Protein AF-0000000079702667 (afdb_homodimer)

Radius of gyration: 24.29 Å; Cα contacts (8 Å, |Δi|>4): 589; chains: 2; bounding box: 96×75×52 Å

Structure (mmCIF, N/CA/C/O backbone):
data_AF-0000000079702667-model_v1
#
loop_
_entity.id
_entity.type
_entity.pdbx_description
1 polymer 'SnoaL-like domain-containing protein'
#
loop_
_atom_site.group_PDB
_atom_site.id
_atom_site.type_symbol
_atom_site.label_atom_id
_atom_site.label_alt_id
_atom_site.label_comp_id
_atom_site.label_asym_id
_atom_site.label_entity_id
_atom_site.label_seq_id
_atom_site.pdbx_PDB_ins_code
_atom_site.Cartn_x
_atom_site.Cartn_y
_atom_site.Cartn_z
_atom_site.occupancy
_atom_site.B_iso_or_equiv
_atom_site.auth_seq_id
_atom_site.auth_comp_id
_atom_site.auth_asym_id
_atom_site.auth_atom_id
_atom_site.pdbx_PDB_model_num
ATOM 1 N N . MET A 1 1 ? 47.719 49.344 7.605 1 27.47 1 MET A N 1
ATOM 2 C CA . MET A 1 1 ? 47.375 48.125 6.918 1 27.47 1 MET A CA 1
ATOM 3 C C . MET A 1 1 ? 45.906 47.719 7.219 1 27.47 1 MET A C 1
ATOM 5 O O . MET A 1 1 ? 45.531 47.594 8.383 1 27.47 1 MET A O 1
ATOM 9 N N . LEU A 1 2 ? 44.875 47.812 6.289 1 28.55 2 LEU A N 1
ATOM 10 C CA . LEU A 1 2 ? 43.438 47.875 6.285 1 28.55 2 LEU A CA 1
ATOM 11 C C . LEU A 1 2 ? 42.812 46.594 6.785 1 28.55 2 LEU A C 1
ATOM 13 O O . LEU A 1 2 ? 43.25 45.5 6.406 1 28.55 2 LEU A O 1
ATOM 17 N N . CYS A 1 3 ? 42.062 46.438 7.949 1 30.7 3 CYS A N 1
ATOM 18 C CA . CYS A 1 3 ? 41.281 45.531 8.758 1 30.7 3 CYS A CA 1
ATOM 19 C C . CYS A 1 3 ? 40.156 44.906 7.93 1 30.7 3 CYS A C 1
ATOM 21 O O . CYS A 1 3 ? 39.219 45.562 7.547 1 30.7 3 CYS A O 1
ATOM 23 N N . GLN A 1 4 ? 40.469 44 6.926 1 27.72 4 GLN A N 1
ATOM 24 C CA . GLN A 1 4 ? 39.531 43.406 6.004 1 27.72 4 GLN A CA 1
ATOM 25 C C . GLN A 1 4 ? 38.438 42.625 6.762 1 27.72 4 GLN A C 1
ATOM 27 O O . GLN A 1 4 ? 38.75 41.656 7.445 1 27.72 4 GLN A O 1
ATOM 32 N N . ALA A 1 5 ? 37.344 43.25 7.227 1 35.22 5 ALA A N 1
ATOM 33 C CA . ALA A 1 5 ? 36.156 42.719 7.891 1 35.22 5 ALA A CA 1
ATOM 34 C C . ALA A 1 5 ? 35.5 41.625 7.051 1 35.22 5 ALA A C 1
ATOM 36 O O . ALA A 1 5 ? 34.969 41.875 5.965 1 35.22 5 ALA A O 1
ATOM 37 N N . LYS A 1 6 ? 36.094 40.375 6.914 1 33.62 6 LYS A N 1
ATOM 38 C CA . LYS A 1 6 ? 35.469 39.281 6.188 1 33.62 6 LYS A CA 1
ATOM 39 C C . LYS A 1 6 ? 34.062 39 6.695 1 33.62 6 LYS A C 1
ATOM 41 O O . LYS A 1 6 ? 33.875 38.719 7.875 1 33.62 6 LYS A O 1
ATOM 46 N N . GLY A 1 7 ? 33 39.625 6.168 1 30.22 7 GLY A N 1
ATOM 47 C CA . GLY A 1 7 ? 31.594 39.438 6.441 1 30.22 7 GLY A CA 1
ATOM 48 C C . GLY A 1 7 ? 31.125 38.031 6.258 1 30.22 7 GLY A C 1
ATOM 49 O O . GLY A 1 7 ? 31.312 37.438 5.188 1 30.22 7 GLY A O 1
ATOM 50 N N . ASP A 1 8 ? 31.156 37.125 7.285 1 28.81 8 ASP A N 1
ATOM 51 C CA . ASP A 1 8 ? 30.656 35.75 7.406 1 28.81 8 ASP A CA 1
ATOM 52 C C . ASP A 1 8 ? 29.25 35.625 6.832 1 28.81 8 ASP A C 1
ATOM 54 O O . ASP A 1 8 ? 28.328 36.344 7.266 1 28.81 8 ASP A O 1
ATOM 58 N N . ASP A 1 9 ? 29.031 35.281 5.52 1 30.94 9 ASP A N 1
ATOM 59 C CA . ASP A 1 9 ? 27.828 34.969 4.754 1 30.94 9 ASP A CA 1
ATOM 60 C C . ASP A 1 9 ? 26.969 33.938 5.469 1 30.94 9 ASP A C 1
ATOM 62 O O . ASP A 1 9 ? 27.406 32.781 5.652 1 30.94 9 ASP A O 1
ATOM 66 N N . VAL A 1 10 ? 26.219 34.281 6.508 1 32.75 10 VAL A N 1
ATOM 67 C CA . VAL A 1 10 ? 25.109 33.5 7.078 1 32.75 10 VAL A CA 1
ATOM 68 C C . VAL A 1 10 ? 24.25 32.938 5.957 1 32.75 10 VAL A C 1
ATOM 70 O O . VAL A 1 10 ? 23.5 33.656 5.312 1 32.75 10 VAL A O 1
ATOM 73 N N . GLU A 1 11 ? 24.828 32.125 5.043 1 32.31 11 GLU A N 1
ATOM 74 C CA . GLU A 1 11 ? 23.953 31.391 4.145 1 32.31 11 GLU A CA 1
ATOM 75 C C . GLU A 1 11 ? 22.812 30.734 4.914 1 32.31 11 GLU A C 1
ATOM 77 O O . GLU A 1 11 ? 23.031 30.078 5.938 1 32.31 11 GLU A O 1
ATOM 82 N N . GLY A 1 12 ? 21.625 31.375 4.938 1 30.09 12 GLY A N 1
ATOM 83 C CA . GLY A 1 12 ? 20.297 30.953 5.328 1 30.09 12 GLY A CA 1
ATOM 84 C C . GLY A 1 12 ? 20 29.5 4.984 1 30.09 12 GLY A C 1
ATOM 85 O O . GLY A 1 12 ? 19.828 29.156 3.812 1 30.09 12 GLY A O 1
ATOM 86 N N . ASN A 1 13 ? 20.641 28.516 5.582 1 30.98 13 ASN A N 1
ATOM 87 C CA . ASN A 1 13 ? 20.219 27.125 5.629 1 30.98 13 ASN A CA 1
ATOM 88 C C . ASN A 1 13 ? 18.719 27 5.91 1 30.98 13 ASN A C 1
ATOM 90 O O . ASN A 1 13 ? 18.312 26.875 7.062 1 30.98 13 ASN A O 1
ATOM 94 N N . LEU A 1 14 ? 17.828 27.953 5.48 1 34.03 14 LEU A N 1
ATOM 95 C CA . LEU A 1 14 ? 16.406 27.641 5.402 1 34.03 14 LEU A CA 1
ATOM 96 C C . LEU A 1 14 ? 16.203 26.234 4.836 1 34.03 14 LEU A C 1
ATOM 98 O O . LEU A 1 14 ? 16.172 26.047 3.617 1 34.03 14 LEU A O 1
ATOM 102 N N . SER A 1 15 ? 16.969 25.25 5.117 1 32.25 15 SER A N 1
ATOM 103 C CA . SER A 1 15 ? 16.891 23.875 4.645 1 32.25 15 SER A CA 1
ATOM 104 C C . SER A 1 15 ? 15.453 23.391 4.562 1 32.25 15 SER A C 1
ATOM 106 O O . SER A 1 15 ? 14.562 23.984 5.176 1 32.25 15 SER A O 1
ATOM 108 N N . ALA A 1 16 ? 15.102 22.172 4.016 1 33.78 16 ALA A N 1
ATOM 109 C CA . ALA A 1 16 ? 13.953 21.359 3.609 1 33.78 16 ALA A CA 1
ATOM 110 C C . ALA A 1 16 ? 12.969 21.188 4.766 1 33.78 16 ALA A C 1
ATOM 112 O O . ALA A 1 16 ? 12.055 20.359 4.688 1 33.78 16 ALA A O 1
ATOM 113 N N . GLU A 1 17 ? 13.219 21.594 5.891 1 38.06 17 GLU A N 1
ATOM 114 C CA . GLU A 1 17 ? 12.172 21.562 6.91 1 38.06 17 GLU A CA 1
ATOM 115 C C . GLU A 1 17 ? 10.906 22.266 6.418 1 38.06 17 GLU A C 1
ATOM 117 O O . GLU A 1 17 ? 9.883 22.25 7.102 1 38.06 17 GLU A O 1
ATOM 122 N N . SER A 1 18 ? 10.906 23.297 5.52 1 40.59 18 SER A N 1
ATOM 123 C CA . SER A 1 18 ? 9.898 24.219 5.016 1 40.59 18 SER A CA 1
ATOM 124 C C . SER A 1 18 ? 8.82 23.484 4.23 1 40.59 18 SER A C 1
ATOM 126 O O . SER A 1 18 ? 7.723 24.016 4.027 1 40.59 18 SER A O 1
ATOM 128 N N . ILE A 1 19 ? 9.117 22.469 3.463 1 43.78 19 ILE A N 1
ATOM 129 C CA . ILE A 1 19 ? 8.266 22.031 2.363 1 43.78 19 ILE A CA 1
ATOM 130 C C . ILE A 1 19 ? 7.078 21.25 2.912 1 43.78 19 ILE A C 1
ATOM 132 O O . ILE A 1 19 ? 5.969 21.328 2.379 1 43.78 19 ILE A O 1
ATOM 136 N N . ILE A 1 20 ? 7.328 20.328 3.877 1 48.59 20 ILE A N 1
ATOM 137 C CA . ILE A 1 20 ? 6.227 19.547 4.426 1 48.59 20 ILE A CA 1
ATOM 138 C C . ILE A 1 20 ? 5.172 20.484 5.016 1 48.59 20 ILE A C 1
ATOM 140 O O . ILE A 1 20 ? 3.977 20.312 4.773 1 48.59 20 ILE A O 1
ATOM 144 N N . SER A 1 21 ? 5.668 21.406 5.98 1 52.62 21 SER A N 1
ATOM 145 C CA . SER A 1 21 ? 4.887 22.5 6.566 1 52.62 21 SER A CA 1
ATOM 146 C C . SER A 1 21 ? 4.211 23.344 5.484 1 52.62 21 SER A C 1
ATOM 148 O O . SER A 1 21 ? 3.141 23.906 5.711 1 52.62 21 SER A O 1
ATOM 150 N N . ASP A 1 22 ? 4.723 22.953 4.184 1 70.19 22 ASP A N 1
ATOM 151 C CA . ASP A 1 22 ? 4.355 23.906 3.146 1 70.19 22 ASP A CA 1
ATOM 152 C C . ASP A 1 22 ? 3.066 23.484 2.443 1 70.19 22 ASP A C 1
ATOM 154 O O . ASP A 1 22 ? 2.221 24.328 2.129 1 70.19 22 ASP A O 1
ATOM 158 N N . GLU A 1 23 ? 2.893 22.047 2.527 1 78.25 23 GLU A N 1
ATOM 159 C CA . GLU A 1 23 ? 1.674 21.688 1.809 1 78.25 23 GLU A CA 1
ATOM 160 C C . GLU A 1 23 ? 0.431 22.016 2.631 1 78.25 23 GLU A C 1
ATOM 162 O O . GLU A 1 23 ? -0.549 22.547 2.102 1 78.25 23 GLU A O 1
ATOM 167 N N . GLN A 1 24 ? 0.609 21.656 3.877 1 73.56 24 GLN A N 1
ATOM 168 C CA . GLN A 1 24 ? -0.52 21.906 4.766 1 73.56 24 GLN A CA 1
ATOM 169 C C . GLN A 1 24 ? -0.842 23.406 4.84 1 73.56 24 GLN A C 1
ATOM 171 O O . GLN A 1 24 ? -2.012 23.781 4.863 1 73.56 24 GLN A O 1
ATOM 176 N N . THR A 1 25 ? 0.222 24.078 4.938 1 77.69 25 THR A N 1
ATOM 177 C CA . THR A 1 25 ? 0.029 25.516 4.938 1 77.69 25 THR A CA 1
ATOM 178 C C . THR A 1 25 ? -0.649 25.984 3.65 1 77.69 25 THR A C 1
ATOM 180 O O . THR A 1 25 ? -1.578 26.781 3.686 1 77.69 25 THR A O 1
ATOM 183 N N . LEU A 1 26 ? -0.213 25.422 2.572 1 86.75 26 LEU A N 1
ATOM 184 C CA . LEU A 1 26 ? -0.784 25.781 1.279 1 86.75 26 LEU A CA 1
ATOM 185 C C . 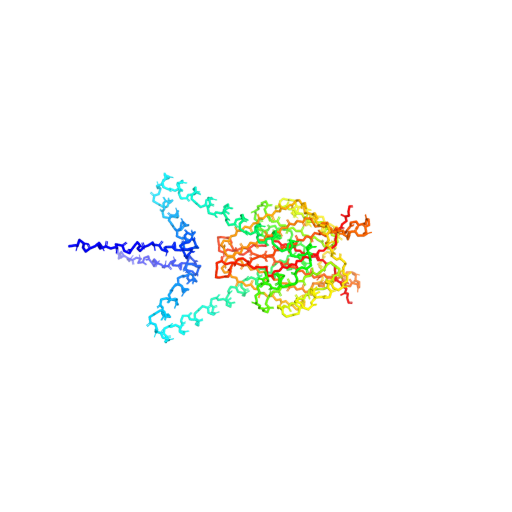LEU A 1 26 ? -2.252 25.391 1.202 1 86.75 26 LEU A C 1
ATOM 187 O O . LEU A 1 26 ? -3.08 26.125 0.673 1 86.75 26 LEU A O 1
ATOM 191 N N . GLN A 1 27 ? -2.564 24.234 1.744 1 82.69 27 GLN A N 1
ATOM 192 C CA . GLN A 1 27 ? -3.945 23.766 1.738 1 82.69 27 GLN A CA 1
ATOM 193 C C . GLN A 1 27 ? -4.836 24.672 2.584 1 82.69 27 GLN A C 1
ATOM 195 O O . GLN A 1 27 ? -5.965 24.984 2.191 1 82.69 27 GLN A O 1
ATOM 200 N N . ARG A 1 28 ? -4.352 25.016 3.719 1 80.88 28 ARG A N 1
ATOM 201 C CA . ARG A 1 28 ? -5.082 25.938 4.578 1 80.88 28 ARG A CA 1
ATOM 202 C C . ARG A 1 28 ? -5.281 27.281 3.889 1 80.88 28 ARG A C 1
ATOM 204 O O . ARG A 1 28 ? -6.375 27.844 3.918 1 80.88 28 ARG A O 1
ATOM 211 N N . ASP A 1 29 ? -4.223 27.734 3.307 1 88.56 29 ASP A N 1
ATOM 212 C CA . ASP A 1 29 ? -4.305 29 2.594 1 88.56 29 ASP A CA 1
ATOM 213 C C . ASP A 1 29 ? -5.309 28.922 1.448 1 88.56 29 ASP A C 1
ATOM 215 O O . ASP A 1 29 ? -6.016 29.891 1.17 1 88.56 29 ASP A O 1
ATOM 219 N N . LEU A 1 30 ? -5.301 27.828 0.802 1 91.31 30 LEU A N 1
ATOM 220 C CA . LEU A 1 30 ? -6.242 27.641 -0.295 1 91.31 30 LEU A CA 1
ATOM 221 C C . LEU A 1 30 ? -7.68 27.703 0.205 1 91.31 30 LEU A C 1
ATOM 223 O O . LEU A 1 30 ? -8.523 28.375 -0.397 1 91.31 30 LEU A O 1
ATOM 227 N N . GLN A 1 31 ? -7.926 27 1.313 1 87.69 31 GLN A N 1
ATOM 228 C CA . GLN A 1 31 ? -9.266 27.031 1.89 1 87.69 31 GLN A CA 1
ATOM 229 C C . GLN A 1 31 ? -9.672 28.453 2.266 1 87.69 31 GLN A C 1
ATOM 231 O O . GLN A 1 31 ? -10.812 28.859 2.037 1 87.69 31 GLN A O 1
ATOM 236 N N . ILE A 1 32 ? -8.805 29.109 2.834 1 90.19 32 ILE A N 1
ATOM 237 C CA . ILE A 1 32 ? -9.047 30.5 3.215 1 90.19 32 ILE A CA 1
ATOM 238 C C . ILE A 1 32 ? -9.336 31.328 1.97 1 90.19 32 ILE A C 1
ATOM 240 O O . ILE A 1 32 ? -10.297 32.094 1.94 1 90.19 32 ILE A O 1
ATOM 244 N N . ALA A 1 33 ? -8.5 31.203 0.943 1 94.31 33 ALA A N 1
ATOM 245 C CA . ALA A 1 33 ? -8.672 31.953 -0.299 1 94.31 33 ALA A CA 1
ATOM 246 C C . ALA A 1 33 ? -10.023 31.641 -0.936 1 94.31 33 ALA A C 1
ATOM 248 O O . ALA A 1 33 ? -10.68 32.531 -1.481 1 94.31 33 ALA A O 1
ATOM 249 N N . ILE A 1 34 ? -10.477 30.391 -0.88 1 92.44 34 ILE A N 1
ATOM 250 C CA . ILE A 1 34 ? -11.758 29.984 -1.438 1 92.44 34 ILE A CA 1
ATOM 251 C C . ILE A 1 34 ? -12.898 30.609 -0.634 1 92.44 34 ILE A C 1
ATOM 253 O O . ILE A 1 34 ? -13.844 31.156 -1.206 1 92.44 34 ILE A O 1
ATOM 257 N N . GLU A 1 35 ? -12.812 30.547 0.68 1 90.94 35 GLU A N 1
ATOM 258 C CA . GLU A 1 35 ? -13.828 31.109 1.562 1 90.94 35 GLU A CA 1
ATOM 259 C C . GLU A 1 35 ? -13.945 32.625 1.387 1 90.94 35 GLU A C 1
ATOM 261 O O . GLU A 1 35 ? -15.031 33.188 1.496 1 90.94 35 GLU A O 1
ATOM 266 N N . GLU A 1 36 ? -12.875 33.156 1.124 1 95 36 GLU A N 1
ATOM 267 C CA . GLU A 1 36 ? -12.844 34.625 0.928 1 95 36 GLU A CA 1
ATOM 268 C C . GLU A 1 36 ? -13.141 34.969 -0.525 1 95 36 GLU A C 1
ATOM 270 O O . GLU A 1 36 ? -13.117 36.156 -0.891 1 95 36 GLU A O 1
ATOM 275 N N . GLU A 1 37 ? -13.32 34 -1.396 1 94.69 37 GLU A N 1
ATOM 276 C CA . GLU A 1 37 ? -13.633 34.125 -2.814 1 94.69 37 GLU A CA 1
ATOM 277 C C . GLU A 1 37 ? -12.523 34.906 -3.547 1 94.69 37 GLU A C 1
ATOM 279 O O . GLU A 1 37 ? -12.805 35.719 -4.41 1 94.69 37 GLU A O 1
ATOM 284 N N . ASN A 1 38 ? -11.359 34.844 -3.082 1 94.75 38 ASN A N 1
ATOM 285 C CA . ASN A 1 38 ? -10.18 35.344 -3.777 1 94.75 38 ASN A CA 1
ATOM 286 C C . ASN A 1 38 ? -9.672 34.344 -4.801 1 94.75 38 ASN A C 1
ATOM 288 O O . ASN A 1 38 ? -8.703 33.594 -4.543 1 94.75 38 ASN A O 1
ATOM 292 N N . TYR A 1 39 ? -10.094 34.344 -5.996 1 94.25 39 TYR A N 1
ATOM 293 C CA . TYR A 1 39 ? -9.891 33.312 -7.004 1 94.25 39 TYR A CA 1
ATOM 294 C C . TYR A 1 39 ? -8.484 33.375 -7.586 1 94.25 39 TYR A C 1
ATOM 296 O O . TYR A 1 39 ? -7.898 32.344 -7.926 1 94.25 39 TYR A O 1
ATOM 304 N N . ALA A 1 40 ? -8.039 34.594 -7.676 1 94.94 40 ALA A N 1
ATOM 305 C CA . ALA A 1 40 ? -6.684 34.75 -8.188 1 94.94 40 ALA A CA 1
ATOM 306 C C . ALA A 1 40 ? -5.672 34.062 -7.258 1 94.94 40 ALA A C 1
ATOM 308 O O . ALA A 1 40 ? -4.797 33.344 -7.711 1 94.94 40 ALA A O 1
ATOM 309 N N . GLU A 1 41 ? -5.82 34.406 -6.016 1 94.38 41 GLU A N 1
ATOM 310 C CA . GLU A 1 41 ? -4.93 33.812 -5.031 1 94.38 41 GLU A CA 1
ATOM 311 C C . GLU A 1 41 ? -5.137 32.312 -4.949 1 94.38 41 GLU A C 1
ATOM 313 O O . GLU A 1 41 ? -4.172 31.547 -4.816 1 94.38 41 GLU A O 1
ATOM 318 N N . ALA A 1 42 ? -6.371 31.844 -5.043 1 94.44 42 ALA A N 1
ATOM 319 C CA . ALA A 1 42 ? -6.676 30.422 -5.031 1 94.44 42 ALA A CA 1
ATOM 320 C C . ALA A 1 42 ? -5.996 29.703 -6.191 1 94.44 42 ALA A C 1
ATOM 322 O O . ALA A 1 42 ? -5.434 28.625 -6.02 1 94.44 42 ALA A O 1
ATOM 323 N N . ALA A 1 43 ? -5.988 30.328 -7.281 1 94.69 43 ALA A N 1
ATOM 324 C CA . ALA A 1 43 ? -5.375 29.719 -8.469 1 94.69 43 ALA A CA 1
ATOM 325 C C . ALA A 1 43 ? -3.863 29.594 -8.289 1 94.69 43 ALA A C 1
ATOM 327 O O . ALA A 1 43 ? -3.279 28.562 -8.664 1 94.69 43 ALA A O 1
ATOM 328 N N . LYS A 1 44 ? -3.316 30.656 -7.777 1 94.25 44 LYS A N 1
ATOM 329 C CA . LYS A 1 44 ? -1.876 30.625 -7.539 1 94.25 44 LYS A CA 1
ATOM 330 C C . LYS A 1 44 ? -1.501 29.516 -6.562 1 94.25 44 LYS A C 1
ATOM 332 O O . LYS A 1 44 ? -0.51 28.812 -6.766 1 94.25 44 LYS A O 1
ATOM 337 N N . ILE A 1 45 ? -2.238 29.391 -5.523 1 92.94 45 ILE A N 1
ATOM 338 C CA . ILE A 1 45 ? -1.957 28.375 -4.516 1 92.94 45 ILE A CA 1
ATOM 339 C C . ILE A 1 45 ? -2.152 26.984 -5.109 1 92.94 45 ILE A C 1
ATOM 341 O O . ILE A 1 45 ? -1.375 26.078 -4.832 1 92.94 45 ILE A O 1
ATOM 345 N N . ARG A 1 46 ? -3.168 26.875 -5.938 1 91.25 46 ARG A N 1
ATOM 346 C CA . ARG A 1 46 ? -3.404 25.594 -6.602 1 91.25 46 ARG A CA 1
ATOM 347 C C . ARG A 1 46 ? -2.221 25.219 -7.484 1 91.25 46 ARG A C 1
ATOM 349 O O . ARG A 1 46 ? -1.833 24.047 -7.539 1 91.25 46 ARG A O 1
ATOM 356 N N . ASP A 1 47 ? -1.674 26.234 -8.086 1 92.62 47 ASP A N 1
ATOM 357 C CA . ASP A 1 47 ? -0.497 26 -8.914 1 92.62 47 ASP A CA 1
ATOM 358 C C . ASP A 1 47 ? 0.691 25.547 -8.062 1 92.62 47 ASP A C 1
ATOM 360 O O . ASP A 1 47 ? 1.411 24.625 -8.43 1 92.62 47 ASP A O 1
ATOM 364 N N . ASP A 1 48 ? 0.818 26.203 -6.996 1 90.19 48 ASP A N 1
ATOM 365 C CA . ASP A 1 48 ? 1.906 25.844 -6.09 1 90.19 48 ASP A CA 1
ATOM 366 C C . ASP A 1 48 ? 1.735 24.438 -5.547 1 90.19 48 ASP A C 1
ATOM 368 O O . ASP A 1 48 ? 2.711 23.688 -5.422 1 90.19 48 ASP A O 1
ATOM 372 N N . LEU A 1 49 ? 0.552 24.141 -5.266 1 89.38 49 LEU A N 1
ATOM 373 C CA . LEU A 1 49 ? 0.257 22.797 -4.766 1 89.38 49 LEU A CA 1
ATOM 374 C C . LEU A 1 49 ? 0.536 21.75 -5.836 1 89.38 49 LEU A C 1
ATOM 376 O O . LEU A 1 49 ? 1.056 20.672 -5.535 1 89.38 49 LEU A O 1
ATOM 380 N N . ARG A 1 50 ? 0.186 22.109 -6.996 1 90.12 50 ARG A N 1
ATOM 381 C CA . ARG A 1 50 ? 0.441 21.203 -8.102 1 90.12 50 ARG A CA 1
ATOM 382 C C . ARG A 1 50 ? 1.934 20.922 -8.25 1 90.12 50 ARG A C 1
ATOM 384 O O . ARG A 1 50 ? 2.342 19.781 -8.461 1 90.12 50 ARG A O 1
ATOM 391 N N . VAL A 1 51 ? 2.709 21.953 -8.188 1 89.81 51 VAL A N 1
ATOM 392 C CA . VAL A 1 51 ? 4.156 21.812 -8.297 1 89.81 51 VAL A CA 1
ATOM 393 C C . VAL A 1 51 ? 4.688 20.953 -7.156 1 89.81 51 VAL A C 1
ATOM 395 O O . VAL A 1 51 ? 5.512 20.062 -7.379 1 89.81 51 VAL A O 1
ATOM 398 N N . LEU A 1 52 ? 4.184 21.188 -6.012 1 87.62 52 LEU A N 1
ATOM 399 C CA . LEU A 1 52 ? 4.59 20.422 -4.844 1 87.62 52 LEU A CA 1
ATOM 400 C C . LEU A 1 52 ? 4.238 18.938 -5.016 1 87.62 52 LEU A C 1
ATOM 402 O O . LEU A 1 52 ? 5.047 18.062 -4.703 1 87.62 52 LEU A O 1
ATOM 406 N N . HIS A 1 53 ? 3.094 18.672 -5.52 1 88.56 53 HIS A N 1
ATOM 407 C CA . HIS A 1 53 ? 2.639 17.297 -5.73 1 88.56 53 HIS A CA 1
ATOM 408 C C . HIS A 1 53 ? 3.49 16.594 -6.781 1 88.56 53 HIS A C 1
ATOM 410 O O . HIS A 1 53 ? 3.84 15.422 -6.617 1 88.56 53 HIS A O 1
ATOM 416 N N . GLU A 1 54 ? 3.812 17.266 -7.844 1 91.38 54 GLU A N 1
ATOM 417 C CA . GLU A 1 54 ? 4.66 16.703 -8.883 1 91.38 54 GLU A CA 1
ATOM 418 C C . GLU A 1 54 ? 6.051 16.375 -8.352 1 91.38 54 GLU A C 1
ATOM 420 O O . GLU A 1 54 ? 6.637 15.352 -8.703 1 91.38 54 GLU A O 1
ATOM 425 N N . ASP A 1 55 ? 6.5 17.234 -7.492 1 91.56 55 ASP A N 1
ATOM 426 C CA . ASP A 1 55 ? 7.809 17.016 -6.887 1 91.56 55 ASP A CA 1
ATOM 427 C C . ASP A 1 55 ? 7.789 15.789 -5.973 1 91.56 55 ASP A C 1
ATOM 429 O O . ASP A 1 55 ? 8.742 15.008 -5.949 1 91.56 55 ASP A O 1
ATOM 433 N N . SER A 1 56 ? 6.758 15.695 -5.203 1 94.06 56 SER A N 1
ATOM 434 C CA . SER A 1 56 ? 6.621 14.547 -4.312 1 94.06 56 SER A CA 1
ATOM 435 C C . SER A 1 56 ? 6.535 13.242 -5.102 1 94.06 56 SER A C 1
ATOM 437 O O . SER A 1 56 ? 7.133 12.234 -4.711 1 94.06 56 SER A O 1
ATOM 439 N N . LYS A 1 57 ? 5.828 13.242 -6.219 1 96.12 57 LYS A N 1
ATOM 440 C CA . LYS A 1 57 ? 5.746 12.062 -7.074 1 96.12 57 LYS A CA 1
ATOM 441 C C . LYS A 1 57 ? 7.121 11.688 -7.621 1 96.12 57 LYS A C 1
ATOM 443 O O . LYS A 1 57 ? 7.496 10.516 -7.617 1 96.12 57 LYS A O 1
ATOM 448 N N . ALA A 1 58 ? 7.863 12.688 -8.047 1 96.5 58 ALA A N 1
ATOM 449 C CA . ALA A 1 58 ? 9.211 12.453 -8.562 1 96.5 58 ALA A CA 1
ATOM 450 C C . ALA A 1 58 ? 10.117 11.852 -7.496 1 96.5 58 ALA A C 1
ATOM 452 O O . ALA A 1 58 ? 10.93 10.977 -7.789 1 96.5 58 ALA A O 1
ATOM 453 N N . SER A 1 59 ? 9.945 12.312 -6.27 1 97.38 59 SER A N 1
ATOM 454 C CA . SER A 1 59 ? 10.773 11.828 -5.172 1 97.38 59 SER A CA 1
ATOM 455 C C . SER A 1 59 ? 10.461 10.367 -4.848 1 97.38 59 SER A C 1
ATOM 457 O O . SER A 1 59 ? 11.367 9.578 -4.582 1 97.38 59 SER A O 1
ATOM 459 N N . VAL A 1 60 ? 9.211 10.016 -4.879 1 98.19 60 VAL A N 1
ATOM 460 C CA . VAL A 1 60 ? 8.812 8.633 -4.629 1 98.19 60 VAL A CA 1
ATOM 461 C C . VAL A 1 60 ? 9.297 7.738 -5.77 1 98.19 60 VAL A C 1
ATOM 463 O O . VAL A 1 60 ? 9.789 6.633 -5.535 1 98.19 60 VAL A O 1
ATOM 466 N N . LEU A 1 61 ? 9.18 8.242 -6.988 1 98.31 61 LEU A N 1
ATOM 467 C CA . LEU A 1 61 ? 9.672 7.48 -8.133 1 98.31 61 LEU A CA 1
ATOM 468 C C . LEU A 1 61 ? 11.18 7.289 -8.047 1 98.31 61 LEU A C 1
ATOM 470 O O . LEU A 1 61 ? 11.703 6.23 -8.422 1 98.31 61 LEU A O 1
ATOM 474 N N . ALA A 1 62 ? 11.883 8.266 -7.547 1 98.12 62 ALA A N 1
ATOM 475 C CA . ALA A 1 62 ? 13.32 8.148 -7.336 1 98.12 62 ALA A CA 1
ATOM 476 C C . ALA A 1 62 ? 13.641 7.078 -6.293 1 98.12 62 ALA A C 1
ATOM 478 O O . ALA A 1 62 ? 14.562 6.281 -6.473 1 98.12 62 ALA A O 1
ATOM 479 N N . ALA A 1 63 ? 12.906 7.082 -5.238 1 98.44 63 ALA A N 1
ATOM 480 C CA . ALA A 1 63 ? 13.07 6.043 -4.223 1 98.44 63 ALA A CA 1
ATOM 481 C C . ALA A 1 63 ? 12.805 4.66 -4.809 1 98.44 63 ALA A C 1
ATOM 483 O O . ALA A 1 63 ? 13.539 3.707 -4.52 1 98.44 63 ALA A O 1
ATOM 484 N N . ASN A 1 64 ? 11.781 4.566 -5.633 1 98.81 64 ASN A N 1
ATOM 485 C CA . ASN A 1 64 ? 11.469 3.316 -6.316 1 98.81 64 ASN A CA 1
ATOM 486 C C . ASN A 1 64 ? 12.617 2.873 -7.227 1 98.81 64 ASN A C 1
ATOM 488 O O . ASN A 1 64 ? 12.984 1.697 -7.238 1 98.81 64 ASN A O 1
ATOM 492 N N . SER A 1 65 ? 13.156 3.799 -7.922 1 98.5 65 SER A N 1
ATOM 493 C CA . SER A 1 65 ? 14.281 3.506 -8.797 1 98.5 65 SER A CA 1
ATOM 494 C C . SER A 1 65 ? 15.492 3.025 -8.008 1 98.5 65 SER A C 1
ATOM 496 O O . SER A 1 65 ? 16.203 2.109 -8.43 1 98.5 65 SER A O 1
ATOM 498 N N . ARG A 1 66 ? 15.711 3.588 -6.855 1 98.5 66 ARG A N 1
ATOM 499 C CA . ARG A 1 66 ? 16.812 3.166 -6.004 1 98.5 66 ARG A CA 1
ATOM 500 C C . ARG A 1 66 ? 16.609 1.735 -5.516 1 98.5 66 ARG A C 1
ATOM 502 O O . ARG A 1 66 ? 17.578 0.963 -5.43 1 98.5 66 ARG A O 1
ATOM 509 N N . PHE A 1 67 ? 15.43 1.411 -5.188 1 98.75 67 PHE A N 1
ATOM 510 C CA . PHE A 1 67 ? 15.094 0.049 -4.789 1 98.75 67 PHE A CA 1
ATOM 511 C C . PHE A 1 67 ? 15.469 -0.943 -5.883 1 98.75 67 PHE A C 1
ATOM 513 O O . PHE A 1 67 ? 16.156 -1.933 -5.629 1 98.75 67 PHE A O 1
ATOM 520 N N . TYR A 1 68 ? 15.102 -0.654 -7.094 1 98.56 68 TYR A N 1
ATOM 521 C CA . TYR A 1 68 ? 15.32 -1.604 -8.18 1 98.56 68 TYR A CA 1
ATOM 522 C C . TYR A 1 68 ? 16.781 -1.604 -8.617 1 98.56 68 TYR A C 1
ATOM 524 O O . TYR A 1 68 ? 17.297 -2.633 -9.055 1 98.56 68 TYR A O 1
ATOM 532 N N . ASP A 1 69 ? 17.453 -0.478 -8.477 1 98 69 ASP A N 1
ATOM 533 C CA . ASP A 1 69 ? 18.891 -0.456 -8.734 1 98 69 ASP A CA 1
ATOM 534 C C . ASP A 1 69 ? 19.641 -1.352 -7.754 1 98 69 ASP A C 1
ATOM 536 O O . ASP A 1 69 ? 20.531 -2.111 -8.148 1 98 69 ASP A O 1
ATOM 540 N N . ALA A 1 70 ? 19.266 -1.224 -6.488 1 97.94 70 ALA A N 1
ATOM 541 C CA . ALA A 1 70 ? 19.859 -2.086 -5.473 1 97.94 70 ALA A CA 1
ATOM 542 C C . ALA A 1 70 ? 19.578 -3.557 -5.758 1 97.94 70 ALA A C 1
ATOM 544 O O . ALA A 1 70 ? 20.453 -4.41 -5.621 1 97.94 70 ALA A O 1
ATOM 545 N N . PHE A 1 71 ? 18.375 -3.848 -6.191 1 97.62 71 PHE A N 1
ATOM 546 C CA . PHE A 1 71 ? 17.953 -5.203 -6.516 1 97.62 71 PHE A CA 1
ATOM 547 C C . PHE A 1 71 ? 18.703 -5.734 -7.727 1 97.62 71 PHE A C 1
ATOM 549 O O . PHE A 1 71 ? 19.219 -6.855 -7.703 1 97.62 71 PHE A O 1
ATOM 556 N N . ARG A 1 72 ? 18.844 -4.949 -8.719 1 96.25 72 ARG A N 1
ATOM 557 C CA . ARG A 1 72 ? 19.547 -5.309 -9.953 1 96.25 72 ARG A CA 1
ATOM 558 C C . ARG A 1 72 ? 20.984 -5.688 -9.672 1 96.25 72 ARG A C 1
ATOM 560 O O . ARG A 1 72 ? 21.5 -6.66 -10.234 1 96.25 72 ARG A O 1
ATOM 567 N N . ARG A 1 73 ? 21.625 -5 -8.789 1 95.62 73 ARG A N 1
ATOM 568 C CA . ARG A 1 73 ? 23.062 -5.121 -8.57 1 95.62 73 ARG A CA 1
ATOM 569 C C . ARG A 1 73 ? 23.359 -6.109 -7.445 1 95.62 73 ARG A C 1
ATOM 571 O O . ARG A 1 73 ? 24.516 -6.492 -7.242 1 95.62 73 ARG A O 1
ATOM 578 N N . GLY A 1 74 ? 22.391 -6.434 -6.766 1 95.06 74 GLY A N 1
ATOM 579 C CA . GLY A 1 74 ? 22.641 -7.223 -5.566 1 95.06 74 GLY A CA 1
ATOM 580 C C . GLY A 1 74 ? 23.328 -6.438 -4.473 1 95.06 74 GLY A C 1
ATOM 581 O O . GLY A 1 74 ? 24.266 -6.941 -3.84 1 95.06 74 GLY A O 1
ATOM 582 N N . ASP A 1 75 ? 22.984 -5.258 -4.309 1 96.75 75 ASP A N 1
ATOM 583 C CA . ASP A 1 75 ? 23.547 -4.375 -3.293 1 96.75 75 ASP A CA 1
ATOM 584 C C . ASP A 1 75 ? 22.734 -4.438 -2 1 96.75 75 ASP A C 1
ATOM 586 O O . ASP A 1 75 ? 21.891 -3.584 -1.753 1 96.75 75 ASP A O 1
ATOM 590 N N . LEU A 1 76 ? 23.094 -5.367 -1.144 1 95.94 76 LEU A N 1
ATOM 591 C CA . LEU A 1 76 ? 22.328 -5.641 0.07 1 95.94 76 LEU A CA 1
ATOM 592 C C . LEU A 1 76 ? 22.422 -4.473 1.046 1 95.94 76 LEU A C 1
ATOM 594 O O . LEU A 1 76 ? 21.453 -4.168 1.747 1 95.94 76 LEU A O 1
ATOM 598 N N . ALA A 1 77 ? 23.531 -3.869 1.112 1 96.75 77 ALA A N 1
ATOM 599 C CA . ALA A 1 77 ? 23.688 -2.732 2.016 1 96.75 77 ALA A CA 1
ATOM 600 C C . ALA A 1 77 ? 22.734 -1.604 1.661 1 96.75 77 ALA A C 1
ATOM 602 O O . ALA A 1 77 ? 22.062 -1.045 2.539 1 96.75 77 ALA A O 1
ATOM 603 N N . THR A 1 78 ? 22.641 -1.291 0.421 1 97.44 78 THR A N 1
ATOM 604 C CA . THR A 1 78 ? 21.703 -0.273 -0.036 1 97.44 78 THR A CA 1
ATOM 605 C C . THR A 1 78 ? 20.266 -0.706 0.23 1 97.44 78 THR A C 1
ATOM 607 O O . THR A 1 78 ? 19.438 0.097 0.674 1 97.44 78 THR A O 1
ATOM 610 N N . MET A 1 79 ? 19.969 -1.977 -0.016 1 97.69 79 MET A N 1
ATOM 611 C CA . MET A 1 79 ? 18.641 -2.52 0.224 1 97.69 79 MET A CA 1
ATOM 612 C C . MET A 1 79 ? 18.219 -2.322 1.679 1 97.69 79 MET A C 1
ATOM 614 O O . MET A 1 79 ? 17.109 -1.867 1.956 1 97.69 79 MET A O 1
ATOM 618 N N . GLN A 1 80 ? 19.109 -2.535 2.539 1 97.56 80 GLN A N 1
ATOM 619 C CA . GLN A 1 80 ? 18.844 -2.402 3.969 1 97.56 80 GLN A CA 1
ATOM 620 C C . GLN A 1 80 ? 18.5 -0.958 4.332 1 97.56 80 GLN A C 1
ATOM 622 O O . GLN A 1 80 ? 17.656 -0.708 5.188 1 97.56 80 GLN A O 1
ATOM 627 N N . ASN A 1 81 ? 19.109 -0.078 3.617 1 97.75 81 ASN A N 1
ATOM 628 C CA . ASN A 1 81 ? 18.953 1.334 3.949 1 97.75 81 ASN A CA 1
ATOM 629 C C . ASN A 1 81 ? 17.688 1.919 3.322 1 97.75 81 ASN A C 1
ATOM 631 O O . ASN A 1 81 ? 17.25 3.004 3.705 1 97.75 81 ASN A O 1
ATOM 635 N N . LEU A 1 82 ? 17.078 1.224 2.457 1 98.25 82 LEU A N 1
ATOM 636 C CA . LEU A 1 82 ? 15.906 1.724 1.737 1 98.25 82 LEU A CA 1
ATOM 637 C C . LEU A 1 82 ? 14.625 1.403 2.496 1 98.25 82 LEU A C 1
ATOM 639 O O . LEU A 1 82 ? 13.57 1.989 2.221 1 98.25 82 LEU A O 1
ATOM 643 N N . TRP A 1 83 ? 14.719 0.442 3.396 1 98.5 83 TRP A N 1
ATOM 644 C CA . TRP A 1 83 ? 13.516 0.009 4.105 1 98.5 83 TRP A CA 1
ATOM 645 C C . TRP A 1 83 ? 13.312 0.822 5.379 1 98.5 83 TRP A C 1
ATOM 647 O O . TRP A 1 83 ? 14.273 1.134 6.086 1 98.5 83 TRP A O 1
ATOM 657 N N . ALA A 1 84 ? 12.07 1.228 5.598 1 98 84 ALA A N 1
ATOM 658 C CA . ALA A 1 84 ? 11.742 1.766 6.914 1 98 84 ALA A CA 1
ATOM 659 C C . ALA A 1 84 ? 12.055 0.754 8.016 1 98 84 ALA A C 1
ATOM 661 O O . ALA A 1 84 ? 11.875 -0.452 7.824 1 98 84 ALA A O 1
ATOM 662 N N . LYS A 1 85 ? 12.422 1.386 9.109 1 95.38 85 LYS A N 1
ATOM 663 C CA . LYS A 1 85 ? 12.727 0.528 10.258 1 95.3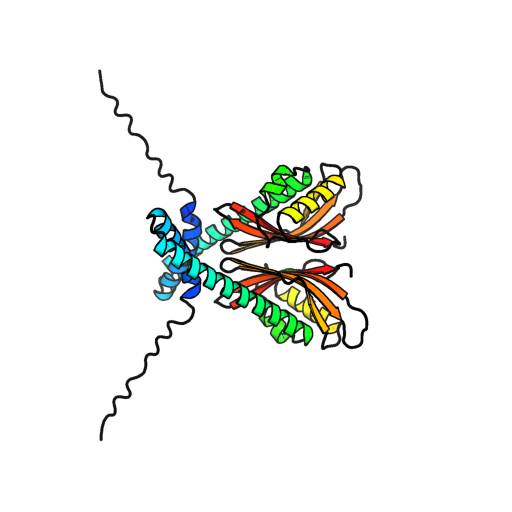8 85 LYS A CA 1
ATOM 664 C C . LYS A 1 85 ? 11.516 0.382 11.164 1 95.38 85 LYS A C 1
ATOM 666 O O . LYS A 1 85 ? 10.797 1.354 11.414 1 95.38 85 LYS A O 1
ATOM 671 N N . GLY A 1 86 ? 11.047 -0.846 11.367 1 91.75 86 GLY A N 1
ATOM 672 C CA . GLY A 1 86 ? 9.922 -1.013 12.273 1 91.75 86 GLY A CA 1
ATOM 673 C C . GLY A 1 86 ? 9.227 -2.352 12.125 1 91.75 86 GLY A C 1
ATOM 674 O O . GLY A 1 86 ? 9.617 -3.17 11.289 1 91.75 86 GLY A O 1
ATOM 675 N N . ASP A 1 87 ? 8.18 -2.467 12.898 1 91.38 87 ASP A N 1
ATOM 676 C CA . ASP A 1 87 ? 7.496 -3.752 12.977 1 91.38 87 ASP A CA 1
ATOM 677 C C . ASP A 1 87 ? 6.367 -3.836 11.945 1 91.38 87 ASP A C 1
ATOM 679 O O . ASP A 1 87 ? 5.902 -4.93 11.617 1 91.38 87 ASP A O 1
ATOM 683 N N . ASP A 1 88 ? 5.992 -2.674 11.422 1 92 88 ASP A N 1
ATOM 684 C CA . ASP A 1 88 ? 4.785 -2.686 10.602 1 92 88 ASP A CA 1
ATOM 685 C C . ASP A 1 88 ? 5.129 -2.74 9.117 1 92 88 ASP A C 1
ATOM 687 O O . ASP A 1 88 ? 4.242 -2.652 8.258 1 92 88 ASP A O 1
ATOM 691 N N . VAL A 1 89 ? 6.355 -2.859 8.805 1 97.88 89 VAL A N 1
ATOM 692 C CA . VAL A 1 89 ? 6.762 -3.018 7.41 1 97.88 89 VAL A CA 1
ATOM 693 C C . VAL A 1 89 ? 6.48 -4.445 6.949 1 97.88 89 VAL A C 1
ATOM 695 O O . VAL A 1 89 ? 6.418 -5.367 7.766 1 97.88 89 VAL A O 1
ATOM 698 N N . CYS A 1 90 ? 6.297 -4.602 5.633 1 98.5 90 CYS A N 1
ATOM 699 C CA . CYS A 1 90 ? 5.871 -5.906 5.133 1 98.5 90 CYS A CA 1
ATOM 700 C C . CYS A 1 90 ? 6.438 -6.172 3.744 1 98.5 90 CYS A C 1
ATOM 702 O O . CYS A 1 90 ? 6.492 -5.266 2.908 1 98.5 90 CYS A O 1
ATOM 704 N N . CYS A 1 91 ? 6.859 -7.426 3.574 1 98.62 91 CYS A N 1
ATOM 705 C CA . CYS A 1 91 ? 7.332 -7.863 2.266 1 98.62 91 CYS A CA 1
ATOM 706 C C . CYS A 1 91 ? 6.668 -9.172 1.857 1 98.62 91 CYS A C 1
ATOM 708 O O . CYS A 1 91 ? 6.629 -10.125 2.639 1 98.62 91 CYS A O 1
ATOM 710 N N . VAL A 1 92 ? 6.145 -9.172 0.686 1 97.94 92 VAL A N 1
ATOM 711 C CA . VAL A 1 92 ? 5.59 -10.367 0.058 1 97.94 92 VAL A CA 1
ATOM 712 C C . VAL A 1 92 ? 6.34 -10.664 -1.239 1 97.94 92 VAL A C 1
ATOM 714 O O . VAL A 1 92 ? 6.141 -9.984 -2.248 1 97.94 92 VAL A O 1
ATOM 717 N N . HIS A 1 93 ? 7.168 -11.656 -1.183 1 96.44 93 HIS A N 1
ATOM 718 C CA . HIS A 1 93 ? 7.812 -12.125 -2.402 1 96.44 93 HIS A CA 1
ATOM 719 C C . HIS A 1 93 ? 6.848 -12.945 -3.256 1 96.44 93 HIS A C 1
ATOM 721 O O . HIS A 1 93 ? 5.84 -13.445 -2.752 1 96.44 93 HIS A O 1
ATOM 727 N N . PRO A 1 94 ? 7.188 -13.016 -4.602 1 93.31 94 PRO A N 1
ATOM 728 C CA . PRO A 1 94 ? 6.277 -13.781 -5.457 1 93.31 94 PRO A CA 1
ATOM 729 C C . PRO A 1 94 ? 6.066 -15.211 -4.961 1 93.31 94 PRO A C 1
ATOM 731 O O . PRO A 1 94 ? 7.035 -15.914 -4.68 1 93.31 94 PRO A O 1
ATOM 734 N N . ALA A 1 95 ? 4.824 -15.562 -4.832 1 86 95 ALA A N 1
ATOM 735 C CA . ALA A 1 95 ? 4.406 -16.922 -4.461 1 86 95 ALA A CA 1
ATOM 736 C C . ALA A 1 95 ? 4.754 -17.219 -3.006 1 86 95 ALA A C 1
ATOM 738 O O . ALA A 1 95 ? 4.918 -18.375 -2.627 1 86 95 ALA A O 1
ATOM 739 N N . ALA A 1 96 ? 4.965 -16.266 -2.238 1 89.12 96 ALA A N 1
ATOM 740 C CA . ALA A 1 96 ? 5.297 -16.438 -0.827 1 89.12 96 ALA A CA 1
ATOM 741 C C . ALA A 1 96 ? 4.293 -15.727 0.069 1 89.12 96 ALA A C 1
ATOM 743 O O . ALA A 1 96 ? 3.514 -14.891 -0.402 1 89.12 96 ALA A O 1
ATOM 744 N N . ASN A 1 97 ? 4.34 -16.062 1.326 1 92.12 97 ASN A N 1
ATOM 745 C CA . ASN A 1 97 ? 3.543 -15.352 2.318 1 92.12 97 ASN A CA 1
ATOM 746 C C . ASN A 1 97 ? 4.203 -14.039 2.73 1 92.12 97 ASN A C 1
ATOM 748 O O . ASN A 1 97 ? 5.391 -13.828 2.471 1 92.12 97 ASN A O 1
ATOM 752 N N . GLY A 1 98 ? 3.375 -13.258 3.391 1 95.75 98 GLY A N 1
ATOM 753 C CA . GLY A 1 98 ? 3.889 -11.977 3.859 1 95.75 98 GL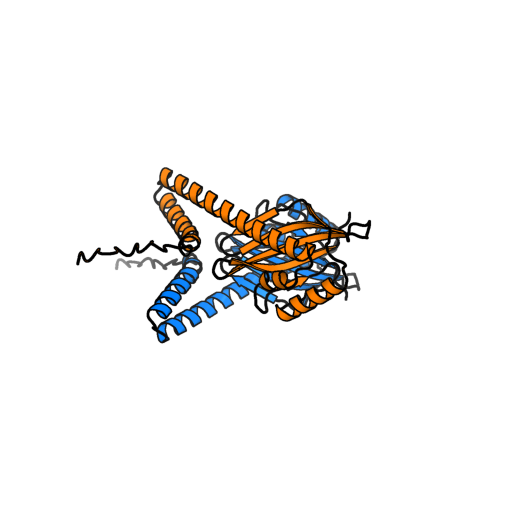Y A CA 1
ATOM 754 C C . GLY A 1 98 ? 4.812 -12.109 5.055 1 95.75 98 GLY A C 1
ATOM 755 O O . GLY A 1 98 ? 4.574 -12.93 5.945 1 95.75 98 GLY A O 1
ATOM 756 N N . ILE A 1 99 ? 5.863 -11.344 4.984 1 97 99 ILE A N 1
ATOM 757 C CA . ILE A 1 99 ? 6.824 -11.234 6.074 1 97 99 ILE A CA 1
ATOM 758 C C . ILE A 1 99 ? 6.723 -9.844 6.711 1 97 99 ILE A C 1
ATOM 760 O O . ILE A 1 99 ? 6.789 -8.828 6.012 1 97 99 ILE A O 1
ATOM 764 N N . SER A 1 100 ? 6.609 -9.852 8.016 1 97.06 100 SER A N 1
ATOM 765 C CA . SER A 1 100 ? 6.469 -8.57 8.695 1 97.06 100 SER A CA 1
ATOM 766 C C . SER A 1 100 ? 7.656 -8.297 9.609 1 97.06 100 SER A C 1
ATOM 768 O O . SER A 1 100 ? 8.156 -9.211 10.281 1 97.06 100 SER A O 1
ATOM 770 N N . GLY A 1 101 ? 8.031 -6.984 9.625 1 97.69 101 GLY A N 1
ATOM 771 C CA . GLY A 1 101 ? 9.133 -6.566 10.477 1 97.69 101 GLY A CA 1
ATOM 772 C C . GLY A 1 101 ? 10.453 -6.441 9.734 1 97.69 101 GLY A C 1
ATOM 773 O O . GLY A 1 101 ? 10.797 -7.305 8.922 1 97.69 101 GLY A O 1
ATOM 774 N N . TYR A 1 102 ? 11.164 -5.418 10.086 1 98 102 TYR A N 1
ATOM 775 C CA . TYR A 1 102 ? 12.375 -5.055 9.352 1 98 102 TYR A CA 1
ATOM 776 C C . TYR A 1 102 ? 13.375 -6.203 9.344 1 98 102 TYR A C 1
ATOM 778 O O . TYR A 1 102 ? 13.859 -6.605 8.281 1 98 102 TYR A O 1
ATOM 786 N N . ASP A 1 103 ? 13.695 -6.828 10.484 1 97.75 103 ASP A N 1
ATOM 787 C CA . ASP A 1 103 ? 14.727 -7.852 10.586 1 97.75 103 ASP A CA 1
ATOM 788 C C . ASP A 1 103 ? 14.375 -9.078 9.758 1 97.75 103 ASP A C 1
ATOM 790 O O . ASP A 1 103 ? 15.227 -9.633 9.062 1 97.75 103 ASP A O 1
ATOM 794 N N . PHE A 1 104 ? 13.141 -9.5 9.82 1 97.81 104 PHE A N 1
ATOM 795 C CA . PHE A 1 104 ? 12.703 -10.664 9.062 1 97.81 104 PHE A CA 1
ATOM 796 C C . PHE A 1 104 ? 12.727 -10.383 7.566 1 97.81 104 PHE A C 1
ATOM 798 O O . PHE A 1 104 ? 13.047 -11.258 6.766 1 97.81 104 PHE A O 1
ATOM 805 N N . ILE A 1 105 ? 12.352 -9.164 7.207 1 98.06 105 ILE A N 1
ATOM 806 C CA . ILE A 1 105 ? 12.383 -8.766 5.805 1 98.06 105 ILE A CA 1
ATOM 807 C C . ILE A 1 105 ? 13.82 -8.805 5.289 1 98.06 105 ILE A C 1
ATOM 809 O O . ILE A 1 105 ? 14.078 -9.305 4.191 1 98.06 105 ILE A O 1
ATOM 813 N N . MET A 1 106 ? 14.758 -8.32 6.086 1 97.56 106 MET A N 1
ATOM 814 C CA . MET A 1 106 ? 16.156 -8.336 5.664 1 97.56 106 MET A CA 1
ATOM 815 C C . MET A 1 106 ? 16.656 -9.766 5.496 1 97.56 106 MET A C 1
ATOM 817 O O . MET A 1 106 ? 17.359 -10.07 4.531 1 97.56 106 MET A O 1
ATOM 821 N N . GLU A 1 107 ? 16.25 -10.602 6.398 1 97.31 107 GLU A N 1
ATOM 822 C CA . GLU A 1 107 ? 16.594 -12.016 6.262 1 97.31 107 GLU A CA 1
ATOM 823 C C . GLU A 1 107 ? 16.031 -12.602 4.965 1 97.31 107 GLU A C 1
ATOM 825 O O . GLU A 1 107 ? 16.703 -13.375 4.289 1 97.31 107 GLU A O 1
ATOM 830 N N . SER A 1 108 ? 14.859 -12.242 4.652 1 96.88 108 SER A N 1
ATOM 831 C CA . SER A 1 108 ? 14.234 -12.75 3.432 1 96.88 108 SER A CA 1
ATOM 832 C C . SER A 1 108 ? 14.969 -12.258 2.189 1 96.88 108 SER A C 1
ATOM 834 O O . SER A 1 108 ? 15.117 -12.992 1.216 1 96.88 108 SER A O 1
ATOM 836 N N . TRP A 1 109 ? 15.391 -11.008 2.164 1 96.81 109 TRP A N 1
ATOM 837 C CA . TRP A 1 109 ? 16.156 -10.484 1.044 1 96.81 109 TRP A CA 1
ATOM 838 C C . TRP A 1 109 ? 17.5 -11.211 0.924 1 96.81 109 TRP A C 1
ATOM 840 O O . TRP A 1 109 ? 17.969 -11.477 -0.184 1 96.81 109 TRP A O 1
ATOM 850 N N . GLU A 1 110 ? 18.141 -11.531 2.041 1 96.25 110 GLU A N 1
ATOM 851 C CA . GLU A 1 110 ? 19.375 -12.297 2.01 1 96.25 110 GLU A CA 1
ATOM 852 C C . GLU A 1 110 ? 19.172 -13.641 1.32 1 96.25 110 GLU A C 1
ATOM 854 O O . GLU A 1 110 ? 20.031 -14.086 0.548 1 96.25 110 GLU A O 1
ATOM 859 N N . ILE A 1 111 ? 18.109 -14.25 1.609 1 95 111 ILE A N 1
ATOM 860 C CA . ILE A 1 111 ? 17.797 -15.531 0.989 1 95 111 ILE A CA 1
ATOM 861 C C . ILE A 1 111 ? 17.625 -15.344 -0.518 1 95 111 ILE A C 1
ATOM 863 O O . ILE A 1 111 ? 18.125 -16.156 -1.307 1 95 111 ILE A O 1
ATOM 867 N N . VAL A 1 112 ? 16.906 -14.281 -0.952 1 92.12 112 VAL A N 1
ATOM 868 C CA . VAL A 1 112 ? 16.75 -13.961 -2.367 1 92.12 112 VAL A CA 1
ATOM 869 C C . VAL A 1 112 ? 18.125 -13.766 -3.008 1 92.12 112 VAL A C 1
ATOM 871 O O . VAL A 1 112 ? 18.391 -14.289 -4.094 1 92.12 112 VAL A O 1
ATOM 874 N N . TRP A 1 113 ? 19.016 -13.094 -2.318 1 91.69 113 TRP A N 1
ATOM 875 C CA . TRP A 1 113 ? 20.359 -12.805 -2.822 1 91.69 113 TRP A CA 1
ATOM 876 C C . TRP A 1 113 ? 21.156 -14.086 -3.025 1 91.69 113 TRP A C 1
ATOM 878 O O . TRP A 1 113 ? 21.953 -14.195 -3.967 1 91.69 113 TRP A O 1
ATOM 888 N N . MET A 1 114 ? 20.906 -14.969 -2.193 1 91.56 114 MET A N 1
ATOM 889 C CA . MET A 1 114 ? 21.625 -16.234 -2.27 1 91.56 114 MET A CA 1
ATOM 890 C C . MET A 1 114 ? 21.141 -17.078 -3.443 1 91.56 114 MET A C 1
ATOM 892 O O . MET A 1 114 ? 21.875 -17.906 -3.965 1 91.56 114 MET A O 1
ATOM 896 N N . ASN A 1 115 ? 19.984 -16.797 -3.883 1 89.88 115 ASN A N 1
ATOM 897 C CA . ASN A 1 115 ? 19.359 -17.656 -4.895 1 89.88 115 ASN A CA 1
ATOM 898 C C . ASN A 1 115 ? 19.531 -17.062 -6.293 1 89.88 115 ASN A C 1
ATOM 900 O O . ASN A 1 115 ? 19.094 -17.672 -7.277 1 89.88 115 ASN A O 1
ATOM 904 N N . TYR A 1 116 ? 20.125 -15.969 -6.363 1 89.38 116 TYR A N 1
ATOM 905 C CA . TYR A 1 116 ? 20.297 -15.32 -7.66 1 89.38 116 TYR A CA 1
ATOM 906 C C . TYR A 1 116 ? 21.766 -15.031 -7.934 1 89.38 116 TYR A C 1
ATOM 908 O O . TYR A 1 116 ? 22.547 -14.828 -7 1 89.38 116 TYR A O 1
ATOM 916 N N . GLU A 1 117 ? 22.094 -15.07 -9.242 1 90.75 117 GLU A N 1
ATOM 917 C CA . GLU A 1 117 ? 23.375 -14.531 -9.719 1 90.75 117 GLU A CA 1
ATOM 918 C C . GLU A 1 117 ? 23.219 -13.102 -10.219 1 90.75 117 GLU A C 1
ATOM 920 O O . GLU A 1 117 ? 22.391 -12.836 -11.102 1 90.75 117 GLU A O 1
ATOM 925 N N . PHE A 1 118 ? 24.062 -12.312 -9.719 1 92.5 118 PHE A N 1
ATOM 926 C CA . PHE A 1 118 ? 23.953 -10.898 -10.055 1 92.5 118 PHE A CA 1
ATOM 927 C C . PHE A 1 118 ? 24.984 -10.5 -11.094 1 92.5 118 PHE A C 1
ATOM 929 O O . PHE A 1 118 ? 26.031 -11.156 -11.227 1 92.5 118 PHE A O 1
ATOM 936 N N . PRO A 1 119 ? 24.703 -9.43 -11.906 1 95.25 119 PRO A N 1
ATOM 937 C CA . PRO A 1 119 ? 23.516 -8.578 -11.852 1 95.25 119 PRO A CA 1
ATOM 938 C C . PRO A 1 119 ? 22.312 -9.195 -12.555 1 95.25 119 PRO A C 1
ATOM 940 O O . PRO A 1 119 ? 22.469 -10.086 -13.398 1 95.25 119 PRO A O 1
ATOM 943 N N . LEU A 1 120 ? 21.125 -8.727 -12.156 1 96.38 120 LEU A N 1
ATOM 944 C CA . LEU A 1 120 ? 19.875 -9.102 -12.805 1 96.38 120 LEU A CA 1
ATOM 945 C C . LEU A 1 120 ? 19.516 -8.102 -13.898 1 96.38 120 LEU A C 1
ATOM 947 O O . LEU A 1 120 ? 19.969 -6.961 -13.875 1 96.38 120 LEU A O 1
ATOM 951 N N . GLU A 1 121 ? 18.781 -8.57 -14.812 1 95.81 121 GLU A N 1
ATOM 952 C CA . GLU A 1 121 ? 18.062 -7.668 -15.711 1 95.81 121 GLU A CA 1
ATOM 953 C C . GLU A 1 121 ? 16.625 -7.438 -15.234 1 95.81 121 GLU A C 1
ATOM 955 O O . GLU A 1 121 ? 15.867 -8.391 -15.039 1 95.81 121 GLU A O 1
ATOM 960 N N . ILE A 1 122 ? 16.312 -6.152 -15.023 1 97.25 122 ILE A N 1
ATOM 961 C CA . ILE A 1 122 ? 14.984 -5.812 -14.523 1 97.25 122 ILE A CA 1
ATOM 962 C C . ILE A 1 122 ? 14.359 -4.738 -15.414 1 97.25 122 ILE A C 1
ATOM 964 O O . ILE A 1 122 ? 14.992 -3.719 -15.703 1 97.25 122 ILE A O 1
ATOM 968 N N . GLU A 1 123 ? 13.188 -5.02 -15.891 1 96.5 123 GLU A N 1
ATOM 969 C CA . GLU A 1 123 ? 12.391 -4.047 -16.625 1 96.5 123 GLU A CA 1
ATOM 970 C C . GLU A 1 123 ? 11.062 -3.77 -15.922 1 96.5 123 GLU A C 1
ATOM 972 O O . GLU A 1 123 ? 10.391 -4.699 -15.469 1 96.5 123 GLU A O 1
ATOM 977 N N . LEU A 1 124 ? 10.766 -2.502 -15.812 1 97.88 124 LEU A N 1
ATOM 978 C CA . LEU A 1 124 ? 9.484 -2.09 -15.234 1 97.88 124 LEU A CA 1
ATOM 979 C C . LEU A 1 124 ? 8.578 -1.497 -16.312 1 97.88 124 LEU A C 1
ATOM 981 O O . LEU A 1 124 ? 9.016 -0.678 -17.125 1 97.88 124 LEU A O 1
ATOM 985 N N . LYS A 1 125 ? 7.332 -1.944 -16.328 1 96.56 125 LYS A N 1
ATOM 986 C CA . LYS A 1 125 ? 6.34 -1.396 -17.25 1 96.56 125 LYS A CA 1
ATOM 987 C C . LYS A 1 125 ? 5.105 -0.906 -16.5 1 96.56 125 LYS A C 1
ATOM 989 O O . LYS A 1 125 ? 4.84 -1.348 -15.375 1 96.56 125 LYS A O 1
ATOM 994 N N . ASN A 1 126 ? 4.359 0.055 -17.109 1 96.12 126 ASN A N 1
ATOM 995 C CA . ASN A 1 126 ? 3.109 0.588 -16.562 1 96.12 126 ASN A CA 1
ATOM 996 C C . ASN A 1 126 ? 3.281 1.094 -15.141 1 96.12 126 ASN A C 1
ATOM 998 O O . ASN A 1 126 ? 2.525 0.709 -14.25 1 96.12 126 ASN A O 1
ATOM 1002 N N . VAL A 1 127 ? 4.363 1.884 -14.953 1 97.88 127 VAL A N 1
ATOM 1003 C CA . VAL A 1 127 ? 4.668 2.436 -13.641 1 97.88 127 VAL A CA 1
ATOM 1004 C C . VAL A 1 127 ? 3.678 3.551 -13.305 1 97.88 127 VAL A C 1
ATOM 1006 O O . VAL A 1 127 ? 3.539 4.512 -14.062 1 97.88 127 VAL A O 1
ATOM 1009 N N . ARG A 1 128 ? 2.955 3.379 -12.242 1 97.31 128 ARG A N 1
ATOM 1010 C CA . ARG A 1 128 ? 2.035 4.395 -11.734 1 97.31 128 ARG A CA 1
ATOM 1011 C C . ARG A 1 128 ? 2.406 4.812 -10.32 1 97.31 128 ARG A C 1
ATOM 1013 O O . ARG A 1 128 ? 2.787 3.975 -9.5 1 97.31 128 ARG A O 1
ATOM 1020 N N . VAL A 1 129 ? 2.287 6.125 -10.023 1 98 129 VAL A N 1
ATOM 1021 C CA . VAL A 1 129 ? 2.67 6.648 -8.719 1 98 129 VAL A CA 1
ATOM 1022 C C . VAL A 1 129 ? 1.56 7.547 -8.172 1 98 129 VAL A C 1
ATOM 1024 O O . VAL A 1 129 ? 0.909 8.266 -8.93 1 98 129 VAL A O 1
ATOM 1027 N N . HIS A 1 130 ? 1.274 7.383 -6.914 1 97.12 130 HIS A N 1
ATOM 1028 C CA . HIS A 1 130 ? 0.385 8.266 -6.172 1 97.12 130 HIS A CA 1
ATOM 1029 C C . HIS A 1 130 ? 1.013 8.703 -4.852 1 97.12 130 HIS A C 1
ATOM 1031 O O . HIS A 1 130 ? 1.596 7.879 -4.141 1 97.12 130 HIS A O 1
ATOM 1037 N N . VAL A 1 131 ? 0.927 10.031 -4.598 1 95.5 131 VAL A N 1
ATOM 1038 C CA . VAL A 1 131 ? 1.521 10.547 -3.369 1 95.5 131 VAL A CA 1
ATOM 1039 C C . VAL A 1 131 ? 0.556 11.523 -2.697 1 95.5 131 VAL A C 1
ATOM 1041 O O . VAL A 1 131 ? -0.089 12.328 -3.371 1 95.5 131 VAL A O 1
ATOM 1044 N N . LYS A 1 132 ? 0.478 11.383 -1.465 1 89.94 132 LYS A N 1
ATOM 1045 C CA . LYS A 1 132 ? -0.231 12.336 -0.616 1 89.94 132 LYS A CA 1
ATOM 1046 C C . LYS A 1 132 ? 0.453 12.477 0.74 1 89.94 132 LYS A C 1
ATOM 1048 O O . LYS A 1 132 ? 0.621 11.492 1.464 1 89.94 132 LYS A O 1
ATOM 1053 N N . GLY A 1 133 ? 0.857 13.734 1.048 1 88.56 133 GLY A N 1
ATOM 1054 C CA . GLY A 1 133 ? 1.556 13.961 2.303 1 88.56 133 GLY A CA 1
ATOM 1055 C C . GLY A 1 133 ? 2.832 13.148 2.43 1 88.56 133 GLY A C 1
ATOM 1056 O O . GLY A 1 133 ? 3.686 13.18 1.542 1 88.56 133 GLY A O 1
ATOM 1057 N N . ASP A 1 134 ? 2.879 12.32 3.494 1 91.75 134 ASP A N 1
ATOM 1058 C CA . ASP A 1 134 ? 4.105 11.594 3.812 1 91.75 134 ASP A CA 1
ATOM 1059 C C . ASP A 1 134 ? 4.004 10.133 3.379 1 91.75 134 ASP A C 1
ATOM 1061 O O . ASP A 1 134 ? 4.742 9.281 3.873 1 91.75 134 ASP A O 1
ATOM 1065 N N . PHE A 1 135 ? 3.109 9.891 2.443 1 95.44 135 PHE A N 1
ATOM 1066 C CA . PHE A 1 135 ? 2.953 8.531 1.945 1 95.44 135 PHE A CA 1
ATOM 1067 C C . PHE A 1 135 ? 2.811 8.523 0.427 1 95.44 135 PHE A C 1
ATOM 1069 O O . PHE A 1 135 ? 2.322 9.484 -0.161 1 95.44 135 PHE A O 1
ATOM 1076 N N . GLY A 1 136 ? 3.258 7.488 -0.134 1 97.06 136 GLY A N 1
ATOM 1077 C CA . GLY A 1 136 ? 3.07 7.227 -1.552 1 97.06 136 GLY A CA 1
ATOM 1078 C C . GLY A 1 136 ? 3.166 5.758 -1.905 1 97.06 136 GLY A C 1
ATOM 1079 O O . GLY A 1 136 ? 3.631 4.949 -1.1 1 97.06 136 GLY A O 1
ATOM 1080 N N . TYR A 1 137 ? 2.67 5.434 -3.07 1 98.38 137 TYR A N 1
ATOM 1081 C CA . TYR A 1 137 ? 2.828 4.062 -3.545 1 98.38 137 TYR A CA 1
ATOM 1082 C C . TYR A 1 137 ? 3.061 4.035 -5.051 1 98.38 137 TYR A C 1
ATOM 1084 O O . TYR A 1 137 ? 2.686 4.969 -5.762 1 98.38 137 TYR A O 1
ATOM 1092 N N . VAL A 1 138 ? 3.717 3.057 -5.469 1 98.69 138 VAL A N 1
ATOM 1093 C CA . VAL A 1 138 ? 3.994 2.768 -6.871 1 98.69 138 VAL A CA 1
ATOM 1094 C C . VAL A 1 138 ? 3.473 1.377 -7.227 1 98.69 138 VAL A C 1
ATOM 1096 O O . VAL A 1 138 ? 3.674 0.421 -6.473 1 98.69 138 VAL A O 1
ATOM 1099 N N . THR A 1 139 ? 2.785 1.242 -8.281 1 98.31 139 THR A N 1
ATOM 1100 C CA . THR A 1 139 ? 2.438 -0.049 -8.867 1 98.31 139 THR A CA 1
ATOM 1101 C C . THR A 1 139 ? 3.082 -0.212 -10.242 1 98.31 139 THR A C 1
ATOM 1103 O O . THR A 1 139 ? 3.32 0.773 -10.945 1 98.31 139 THR A O 1
ATOM 1106 N N . CYS A 1 140 ? 3.439 -1.421 -10.523 1 98 140 CYS A N 1
ATOM 1107 C CA . CYS A 1 140 ? 4.059 -1.657 -11.828 1 98 140 CYS A CA 1
ATOM 1108 C C . CYS A 1 140 ? 4.086 -3.145 -12.156 1 98 140 CYS A C 1
ATOM 1110 O O . CYS A 1 140 ? 3.877 -3.984 -11.273 1 98 140 CYS A O 1
ATOM 1112 N N . MET A 1 141 ? 4.27 -3.395 -13.398 1 97.56 141 MET A N 1
ATOM 1113 C CA . MET A 1 141 ? 4.707 -4.715 -13.844 1 97.56 141 MET A CA 1
ATOM 1114 C C . MET A 1 141 ? 6.227 -4.832 -13.789 1 97.56 141 MET A C 1
ATOM 1116 O O . MET A 1 141 ? 6.934 -3.998 -14.359 1 97.56 141 MET A O 1
ATOM 1120 N N . GLU A 1 142 ? 6.68 -5.816 -13.078 1 97.81 142 GLU A N 1
ATOM 1121 C CA . GLU A 1 142 ? 8.102 -6.098 -12.922 1 97.81 142 GLU A CA 1
ATOM 1122 C C . GLU A 1 142 ? 8.516 -7.332 -13.711 1 97.81 142 GLU A C 1
ATOM 1124 O O . GLU A 1 142 ? 7.938 -8.406 -13.539 1 97.81 142 GLU A O 1
ATOM 1129 N N . PHE A 1 143 ? 9.469 -7.176 -14.594 1 96.19 143 PHE A N 1
ATOM 1130 C CA . PHE A 1 143 ? 10.07 -8.289 -15.32 1 96.19 143 PHE A CA 1
ATOM 1131 C C . PHE A 1 143 ? 11.516 -8.5 -14.883 1 96.19 143 PHE A C 1
ATOM 1133 O O . PHE A 1 143 ? 12.312 -7.559 -14.875 1 96.19 143 PHE A O 1
ATOM 1140 N N . VAL A 1 144 ? 11.789 -9.734 -14.453 1 95.69 144 VAL A N 1
ATOM 1141 C CA . VAL A 1 144 ? 13.125 -10.047 -13.945 1 95.69 144 VAL A CA 1
ATOM 1142 C C . VAL A 1 144 ? 13.711 -11.227 -14.719 1 95.69 144 VAL A C 1
ATOM 1144 O O . VAL A 1 144 ? 13.016 -12.211 -14.984 1 95.69 144 VAL A O 1
ATOM 1147 N N . LYS A 1 145 ? 14.953 -11.062 -15.086 1 94.25 145 LYS A N 1
ATOM 1148 C CA . LYS A 1 145 ? 15.703 -12.125 -15.75 1 94.25 145 LYS A CA 1
ATOM 1149 C C . LYS A 1 145 ? 17.141 -12.188 -15.234 1 94.25 145 LYS A C 1
ATOM 1151 O O . LYS A 1 145 ? 17.75 -11.148 -14.977 1 94.25 145 LYS A O 1
ATOM 1156 N N . THR A 1 146 ? 17.578 -13.422 -15.031 1 90.88 146 THR A N 1
ATOM 1157 C CA . THR A 1 146 ? 19 -13.562 -14.727 1 90.88 146 THR A CA 1
ATOM 1158 C C . THR A 1 146 ? 19.828 -13.359 -15.984 1 90.88 146 THR A C 1
ATOM 1160 O O . THR A 1 146 ? 19.359 -13.578 -17.094 1 90.88 146 THR A O 1
ATOM 1163 N N . THR A 1 147 ? 21.016 -12.945 -15.82 1 84.81 147 THR A N 1
ATOM 1164 C CA . THR A 1 147 ? 21.875 -12.672 -16.969 1 84.81 147 THR A CA 1
ATOM 1165 C C . THR A 1 147 ? 22.172 -13.953 -17.734 1 84.81 147 THR A C 1
ATOM 1167 O O . THR A 1 147 ? 22.406 -13.906 -18.953 1 84.81 147 THR A O 1
ATOM 1170 N N . LYS A 1 148 ? 22.219 -15.047 -17.047 1 84.44 148 LYS A N 1
ATOM 1171 C CA . LYS A 1 148 ? 22.531 -16.312 -17.688 1 84.44 148 LYS A CA 1
ATOM 1172 C C . LYS A 1 148 ? 21.266 -17 -18.203 1 84.44 148 LYS A C 1
ATOM 1174 O O . LYS A 1 148 ? 21.344 -17.953 -18.984 1 84.44 148 LYS A O 1
ATOM 1179 N N . GLY A 1 149 ? 20.156 -16.516 -17.719 1 80.56 149 GLY A N 1
ATOM 1180 C CA . GLY A 1 149 ? 18.891 -17.141 -18.094 1 80.56 149 GLY A CA 1
ATOM 1181 C C . GLY A 1 149 ? 18.219 -16.438 -19.266 1 80.56 149 GLY A C 1
ATOM 1182 O O . GLY A 1 149 ? 18.578 -15.32 -19.625 1 80.56 149 GLY A O 1
ATOM 1183 N N . ASN A 1 150 ? 17.266 -17.266 -19.891 1 82.75 150 ASN A N 1
ATOM 1184 C CA . ASN A 1 150 ? 16.578 -16.703 -21.047 1 82.75 150 ASN A CA 1
ATOM 1185 C C . ASN A 1 150 ? 15.109 -16.422 -20.734 1 82.75 150 ASN A C 1
ATOM 1187 O O . ASN A 1 150 ? 14.391 -15.844 -21.547 1 82.75 150 ASN A O 1
ATOM 1191 N N . ASN A 1 151 ? 14.766 -16.781 -19.531 1 90 151 ASN A N 1
ATOM 1192 C CA . ASN A 1 151 ? 13.344 -16.641 -19.25 1 90 151 ASN A CA 1
ATOM 1193 C C . ASN A 1 151 ? 13.062 -15.492 -18.297 1 90 151 ASN A C 1
ATOM 1195 O O . ASN A 1 151 ? 13.734 -15.352 -17.266 1 90 151 ASN A O 1
ATOM 1199 N N . TRP A 1 152 ? 12.086 -14.711 -18.75 1 91.69 152 TRP A N 1
ATOM 1200 C CA . TRP A 1 152 ? 11.625 -13.609 -17.891 1 91.69 152 TRP A CA 1
ATOM 1201 C C . TRP A 1 152 ? 10.555 -14.086 -16.922 1 91.69 152 TRP A C 1
ATOM 1203 O O . TRP A 1 152 ? 9.656 -14.844 -17.297 1 91.69 152 TRP A O 1
ATOM 1213 N N . GLY A 1 153 ? 10.812 -13.688 -15.672 1 93.5 153 GLY A N 1
ATOM 1214 C CA . GLY A 1 153 ? 9.711 -13.758 -14.719 1 93.5 153 GLY A CA 1
ATOM 1215 C C . GLY A 1 153 ? 8.93 -12.461 -14.617 1 93.5 153 GLY A C 1
ATOM 1216 O O . GLY A 1 153 ? 9.508 -11.375 -14.672 1 93.5 153 GLY A O 1
ATOM 1217 N N . ALA A 1 154 ? 7.598 -12.602 -14.531 1 95.69 154 ALA A N 1
ATOM 1218 C CA . ALA A 1 154 ? 6.75 -11.414 -14.453 1 95.69 154 ALA A CA 1
ATOM 1219 C C . ALA A 1 154 ? 5.996 -11.367 -13.125 1 95.69 154 ALA A C 1
ATOM 1221 O O . ALA A 1 154 ? 5.457 -12.383 -12.672 1 95.69 154 ALA A O 1
ATOM 1222 N N . GLN A 1 155 ? 6.047 -10.203 -12.508 1 97 155 GLN A N 1
ATOM 1223 C CA . GLN A 1 155 ? 5.332 -9.961 -11.258 1 97 155 GLN A CA 1
ATOM 1224 C C . GLN A 1 155 ? 4.594 -8.625 -11.289 1 97 155 GLN A C 1
ATOM 1226 O O . GLN A 1 155 ? 5.082 -7.656 -11.875 1 97 155 GLN A O 1
ATOM 1231 N N . PHE A 1 156 ? 3.379 -8.586 -10.781 1 98 156 PHE A N 1
ATOM 1232 C CA . PHE A 1 156 ? 2.764 -7.301 -10.461 1 98 156 PHE A CA 1
ATOM 1233 C C . PHE A 1 156 ? 3.158 -6.852 -9.062 1 98 156 PHE A C 1
ATOM 1235 O O . PHE A 1 156 ? 3.131 -7.641 -8.117 1 98 156 PHE A O 1
ATOM 1242 N N . VAL A 1 157 ? 3.529 -5.551 -8.953 1 98.5 157 VAL A N 1
ATOM 1243 C CA . VAL A 1 157 ? 4.172 -5.129 -7.711 1 98.5 157 VAL A CA 1
ATOM 1244 C C . VAL A 1 157 ? 3.484 -3.873 -7.176 1 98.5 157 VAL A C 1
ATOM 1246 O O . VAL A 1 157 ? 3.148 -2.967 -7.941 1 98.5 157 VAL A O 1
ATOM 1249 N N . THR A 1 158 ? 3.23 -3.855 -5.902 1 98.69 158 THR A N 1
ATOM 1250 C CA . THR A 1 158 ? 2.875 -2.668 -5.133 1 98.69 158 THR A CA 1
ATOM 1251 C C . THR A 1 158 ? 3.98 -2.316 -4.141 1 98.69 158 THR A C 1
ATOM 1253 O O . THR A 1 158 ? 4.301 -3.111 -3.254 1 98.69 158 THR A O 1
ATOM 1256 N N . ASN A 1 159 ? 4.586 -1.151 -4.266 1 98.88 159 ASN A N 1
ATOM 1257 C CA . ASN A 1 159 ? 5.504 -0.583 -3.283 1 98.88 159 ASN A CA 1
ATOM 1258 C C . ASN A 1 159 ? 4.887 0.614 -2.566 1 98.88 159 ASN A C 1
ATOM 1260 O O . ASN A 1 159 ? 4.418 1.555 -3.211 1 98.88 159 ASN A O 1
ATOM 1264 N N . VAL A 1 160 ? 4.871 0.533 -1.26 1 98.75 160 VAL A N 1
ATOM 1265 C CA . VAL A 1 160 ? 4.387 1.651 -0.457 1 98.75 160 VAL A CA 1
ATOM 1266 C C . VAL A 1 160 ? 5.566 2.344 0.226 1 98.75 160 VAL A C 1
ATOM 1268 O O . VAL A 1 160 ? 6.465 1.681 0.75 1 98.75 160 VAL A O 1
ATOM 1271 N N . PHE A 1 161 ? 5.555 3.662 0.217 1 98.62 161 PHE A N 1
ATOM 1272 C CA . PHE A 1 161 ? 6.645 4.465 0.758 1 98.62 161 PHE A CA 1
ATOM 1273 C C . PHE A 1 161 ? 6.133 5.414 1.838 1 98.62 161 PHE A C 1
ATOM 1275 O O . PHE A 1 161 ? 5.02 5.934 1.739 1 98.62 161 PHE A O 1
ATOM 1282 N N . GLU A 1 162 ? 6.949 5.582 2.789 1 97.31 162 GLU A N 1
ATOM 1283 C CA . GLU A 1 162 ? 6.711 6.566 3.838 1 97.31 162 GLU A CA 1
ATOM 1284 C C . GLU A 1 162 ? 7.887 7.535 3.965 1 97.31 162 GLU A C 1
ATOM 1286 O O . GLU A 1 162 ? 9.047 7.125 3.896 1 97.31 162 GLU A O 1
ATOM 1291 N N . ARG A 1 163 ? 7.551 8.758 4.07 1 95.94 163 ARG A N 1
ATOM 1292 C CA . ARG A 1 163 ? 8.586 9.758 4.309 1 95.94 163 ARG A CA 1
ATOM 1293 C C . ARG A 1 163 ? 8.891 9.891 5.797 1 95.94 163 ARG A C 1
ATOM 1295 O O . ARG A 1 163 ? 8 10.203 6.594 1 95.94 163 ARG A O 1
ATOM 1302 N N . ILE A 1 164 ? 10.086 9.602 6.195 1 93.12 164 ILE A N 1
ATOM 1303 C CA . ILE A 1 164 ? 10.562 9.672 7.57 1 93.12 164 ILE A CA 1
ATOM 1304 C C . ILE A 1 164 ? 11.773 10.602 7.648 1 93.12 164 ILE A C 1
ATOM 1306 O O . ILE A 1 164 ? 12.797 10.352 7.008 1 93.12 164 ILE A O 1
ATOM 1310 N N . ASN A 1 165 ? 11.586 11.664 8.398 1 89.75 165 ASN A N 1
ATOM 1311 C CA . ASN A 1 165 ? 12.641 12.664 8.539 1 89.75 165 ASN A CA 1
ATOM 1312 C C . ASN A 1 165 ? 13.125 13.156 7.18 1 89.75 165 ASN A C 1
ATOM 1314 O O . ASN A 1 165 ? 14.336 13.188 6.922 1 89.75 165 ASN A O 1
ATOM 1318 N N . GLY A 1 166 ? 12.203 13.312 6.312 1 91.06 166 GLY A N 1
ATOM 1319 C CA . GLY A 1 166 ? 12.484 13.969 5.047 1 91.06 166 GLY A CA 1
ATOM 1320 C C . GLY A 1 166 ? 12.922 13 3.959 1 91.06 166 GLY A C 1
ATOM 1321 O O . GLY A 1 166 ? 13.102 13.391 2.807 1 91.06 166 GLY A O 1
ATOM 1322 N N . GLU A 1 167 ? 13.055 11.727 4.309 1 95.62 167 GLU A N 1
ATOM 1323 C CA . GLU A 1 167 ? 13.5 10.727 3.342 1 95.62 167 GLU A CA 1
ATOM 1324 C C . GLU A 1 167 ? 12.43 9.656 3.131 1 95.62 167 GLU A C 1
ATOM 1326 O O . GLU A 1 167 ? 11.711 9.297 4.066 1 95.62 167 GLU A O 1
ATOM 1331 N N . TRP A 1 168 ? 12.375 9.195 1.853 1 97.81 168 TRP A N 1
ATOM 1332 C CA . TRP A 1 168 ? 11.383 8.18 1.517 1 97.81 168 TRP A CA 1
ATOM 1333 C C . TRP A 1 168 ? 11.945 6.781 1.746 1 97.81 168 TRP A C 1
ATOM 1335 O O . TRP A 1 168 ? 13.031 6.453 1.265 1 97.81 168 TRP A O 1
ATOM 1345 N N . TYR A 1 169 ? 11.203 5.973 2.498 1 98.56 169 TYR A N 1
ATOM 1346 C CA . TYR A 1 169 ? 11.547 4.582 2.773 1 98.56 169 TYR A CA 1
ATOM 1347 C C . TYR A 1 169 ? 10.43 3.646 2.322 1 98.56 169 TYR A C 1
ATOM 1349 O O . TYR A 1 169 ? 9.25 3.977 2.443 1 98.56 169 TYR A O 1
ATOM 1357 N N . ILE A 1 170 ? 10.781 2.5 1.833 1 98.69 170 ILE A N 1
ATOM 1358 C CA . ILE A 1 170 ? 9.789 1.489 1.498 1 98.69 170 ILE A CA 1
ATOM 1359 C C . ILE A 1 170 ? 9.242 0.86 2.777 1 98.69 170 ILE A C 1
ATOM 1361 O O . ILE A 1 170 ? 10 0.538 3.693 1 98.69 170 ILE A O 1
ATOM 1365 N N . CYS A 1 171 ? 7.902 0.772 2.857 1 98.31 171 CYS A N 1
ATOM 1366 C CA . CYS A 1 171 ? 7.32 0.144 4.035 1 98.31 171 CYS A CA 1
ATOM 1367 C C . CYS A 1 171 ? 6.559 -1.122 3.66 1 98.31 171 CYS A C 1
ATOM 1369 O O . CYS A 1 171 ? 6.309 -1.977 4.512 1 98.31 171 CYS A O 1
ATOM 1371 N N . VAL A 1 172 ? 6.16 -1.25 2.449 1 98.75 172 VAL A N 1
ATOM 1372 C CA . VAL A 1 172 ? 5.539 -2.471 1.951 1 98.75 172 VAL A CA 1
ATOM 1373 C C . VAL A 1 172 ? 6.055 -2.777 0.546 1 98.75 172 VAL A C 1
ATOM 1375 O O . VAL A 1 172 ? 6.168 -1.879 -0.29 1 98.75 172 VAL A O 1
ATOM 1378 N N . HIS A 1 173 ? 6.43 -3.93 0.289 1 98.88 173 HIS A N 1
ATOM 1379 C CA . HIS A 1 173 ? 6.668 -4.508 -1.028 1 98.88 173 HIS A CA 1
ATOM 1380 C C . HIS A 1 173 ? 5.824 -5.758 -1.244 1 98.88 173 HIS A C 1
ATOM 1382 O O . HIS A 1 173 ? 6.004 -6.762 -0.55 1 98.88 173 HIS A O 1
ATOM 1388 N N . HIS A 1 174 ? 4.887 -5.688 -2.102 1 98.81 174 HIS A N 1
ATOM 1389 C CA . HIS A 1 174 ? 4.023 -6.82 -2.42 1 98.81 174 HIS A CA 1
ATOM 1390 C C . HIS A 1 174 ? 4.137 -7.207 -3.891 1 98.81 174 HIS A C 1
ATOM 1392 O O . HIS A 1 174 ? 3.652 -6.488 -4.766 1 98.81 174 HIS A O 1
ATOM 1398 N N . ALA A 1 175 ? 4.766 -8.305 -4.094 1 98.06 175 ALA A N 1
ATOM 1399 C CA . ALA A 1 175 ? 4.906 -8.836 -5.445 1 98.06 175 ALA A CA 1
ATOM 1400 C C . ALA A 1 175 ? 4.098 -10.117 -5.617 1 98.06 175 ALA A C 1
ATOM 1402 O O . ALA A 1 175 ? 4.117 -10.992 -4.746 1 98.06 175 ALA A O 1
ATOM 1403 N N . SER A 1 176 ? 3.355 -10.172 -6.668 1 97.12 176 SER A N 1
ATOM 1404 C CA . SER A 1 176 ? 2.619 -11.383 -6.996 1 97.12 176 SER A CA 1
ATOM 1405 C C . SER A 1 176 ? 2.887 -11.828 -8.43 1 97.12 176 SER A C 1
ATOM 1407 O O . SER A 1 176 ? 3.086 -10.992 -9.312 1 97.12 176 SER A O 1
ATOM 1409 N N . GLN A 1 177 ? 2.883 -13.133 -8.57 1 94.31 177 GLN A N 1
ATOM 1410 C CA . GLN A 1 177 ? 3.148 -13.672 -9.898 1 94.31 177 GLN A CA 1
ATOM 1411 C C . GLN A 1 177 ? 2.113 -13.188 -10.914 1 94.31 177 GLN A C 1
ATOM 1413 O O . GLN A 1 177 ? 0.923 -13.109 -10.602 1 94.31 177 GLN A O 1
ATOM 1418 N N . ALA A 1 178 ? 2.639 -12.805 -12.062 1 91.38 178 ALA A N 1
ATOM 1419 C CA . ALA A 1 178 ? 1.777 -12.359 -13.156 1 91.38 178 ALA A CA 1
ATOM 1420 C C . ALA A 1 178 ? 2.002 -13.195 -14.414 1 91.38 178 ALA A C 1
ATOM 1422 O O . ALA A 1 178 ? 3.055 -13.82 -14.57 1 91.38 178 ALA A O 1
ATOM 1423 N N . ASP A 1 179 ? 0.932 -13.273 -15.172 1 83.44 179 ASP A N 1
ATOM 1424 C CA . ASP A 1 179 ? 1.068 -13.977 -16.453 1 83.44 179 ASP A CA 1
ATOM 1425 C C . ASP A 1 179 ? 1.776 -13.109 -17.484 1 83.44 179 ASP A C 1
ATOM 1427 O O . ASP A 1 179 ? 1.604 -11.891 -17.5 1 83.44 179 ASP A O 1
ATOM 1431 N N . LEU A 1 180 ? 2.684 -13.75 -18.172 1 74.62 180 LEU A N 1
ATOM 1432 C CA . LEU A 1 180 ? 3.346 -13.07 -19.281 1 74.62 180 LEU A CA 1
ATOM 1433 C C . LEU A 1 180 ? 2.4 -12.922 -20.469 1 74.62 180 LEU A C 1
ATOM 1435 O O . LEU A 1 180 ? 1.549 -13.781 -20.703 1 74.62 180 LEU A O 1
ATOM 1439 N N . MET B 1 1 ? -49.406 38.031 26.25 1 25.89 1 MET B N 1
ATOM 1440 C CA . MET B 1 1 ? -48.781 38.219 24.953 1 25.89 1 MET B CA 1
ATOM 1441 C C . MET B 1 1 ? -47.281 38.062 25.047 1 25.89 1 MET B C 1
ATOM 1443 O O . MET B 1 1 ? -46.531 38.969 24.656 1 25.89 1 MET B O 1
ATOM 1447 N N . LEU B 1 2 ? -46.719 37.281 26.047 1 28.08 2 LEU B N 1
ATOM 1448 C CA . LEU B 1 2 ? -45.406 37.062 26.641 1 28.08 2 LEU B CA 1
ATOM 1449 C C . LEU B 1 2 ? -44.438 36.438 25.625 1 28.08 2 LEU B C 1
ATOM 1451 O O . LEU B 1 2 ? -44.719 35.375 25.094 1 28.08 2 LEU B O 1
ATOM 1455 N N . CYS B 1 3 ? -43.594 37.281 24.844 1 29.89 3 CYS B N 1
ATOM 1456 C CA . CYS B 1 3 ? -42.594 37.125 23.812 1 29.89 3 CYS B CA 1
ATOM 1457 C C . CYS B 1 3 ? -41.5 36.156 24.281 1 29.89 3 CYS B C 1
ATOM 1459 O O . CYS B 1 3 ? -40.656 36.531 25.125 1 29.89 3 CYS B O 1
ATOM 1461 N N . GLN B 1 4 ? -41.781 34.906 24.594 1 28.88 4 GLN B N 1
ATOM 1462 C CA . GLN B 1 4 ? -40.75 33.969 25.078 1 28.88 4 GLN B CA 1
ATOM 1463 C C . GLN B 1 4 ? -39.594 33.906 24.078 1 28.88 4 GLN B C 1
ATOM 1465 O O . GLN B 1 4 ? -39.812 33.594 22.906 1 28.88 4 GLN B O 1
ATOM 1470 N N . ALA B 1 5 ? -38.5 34.625 24.312 1 36.44 5 ALA B N 1
ATOM 1471 C CA . ALA B 1 5 ? -37.188 34.688 23.656 1 36.44 5 ALA B CA 1
ATOM 1472 C C . ALA B 1 5 ? -36.625 33.281 23.5 1 36.44 5 ALA B C 1
ATOM 1474 O O . ALA B 1 5 ? -36.344 32.594 24.484 1 36.44 5 ALA B O 1
ATOM 1475 N N . LYS B 1 6 ? -37.125 32.469 22.531 1 33.81 6 LYS B N 1
ATOM 1476 C CA . LYS B 1 6 ? -36.5 31.172 22.188 1 33.81 6 LYS B CA 1
ATOM 1477 C C . LYS B 1 6 ? -35.031 31.344 21.906 1 33.81 6 LYS B C 1
ATOM 1479 O O . LYS B 1 6 ? -34.625 32.031 20.969 1 33.81 6 LYS B O 1
ATOM 1484 N N . GLY B 1 7 ? -34.125 31.484 22.922 1 30.16 7 GLY B N 1
ATOM 1485 C CA . GLY B 1 7 ? -32.688 31.516 22.781 1 30.16 7 GLY B CA 1
ATOM 1486 C C . GLY B 1 7 ? -32.156 30.359 21.938 1 30.16 7 GLY B C 1
ATOM 1487 O O . GLY B 1 7 ? -32.375 29.203 22.266 1 30.16 7 GLY B O 1
ATOM 1488 N N . ASP B 1 8 ? -32.062 30.484 20.594 1 28.62 8 ASP B N 1
ATOM 1489 C CA . ASP B 1 8 ? -31.469 29.594 19.594 1 28.62 8 ASP B CA 1
ATOM 1490 C C . ASP B 1 8 ? -30.094 29.109 20.031 1 28.62 8 ASP B C 1
ATOM 1492 O O . ASP B 1 8 ? -29.203 29.906 20.344 1 28.62 8 ASP B O 1
ATOM 1496 N N . ASP B 1 9 ? -29.922 27.875 20.656 1 30.09 9 ASP B N 1
ATOM 1497 C CA . ASP B 1 9 ? -28.766 27.078 21.047 1 30.09 9 ASP B CA 1
ATOM 1498 C C . ASP B 1 9 ? -27.781 26.906 19.891 1 30.09 9 ASP B C 1
ATOM 1500 O O . ASP B 1 9 ? -28.109 26.281 18.891 1 30.09 9 ASP B O 1
ATOM 1504 N N . VAL B 1 10 ? -27.062 27.969 19.438 1 32.88 10 VAL B N 1
ATOM 1505 C CA . VAL B 1 10 ? -25.906 27.844 18.562 1 32.88 10 VAL B CA 1
ATOM 1506 C C . VAL B 1 10 ? -25 26.719 19.031 1 32.88 10 VAL B C 1
ATOM 1508 O O . VAL B 1 10 ? -24.312 26.844 20.047 1 32.88 10 VAL B O 1
ATOM 1511 N N . GLU B 1 11 ? -25.516 25.469 19.125 1 32.12 11 GLU B N 1
ATOM 1512 C CA . GLU B 1 11 ? -24.578 24.375 19.344 1 32.12 11 GLU B CA 1
ATOM 1513 C C . GLU B 1 11 ? -23.391 24.469 18.391 1 32.12 11 GLU B C 1
ATOM 1515 O O . GLU B 1 11 ? -23.547 24.734 17.203 1 32.12 11 GLU B O 1
ATOM 1520 N N . GLY B 1 12 ? -22.219 24.938 18.922 1 30.12 12 GLY B N 1
ATOM 1521 C CA . GLY B 1 12 ? -20.844 24.922 18.438 1 30.12 12 GLY B CA 1
ATOM 1522 C C . GLY B 1 12 ? -20.516 23.688 17.625 1 30.12 12 GLY B C 1
ATOM 1523 O O . GLY B 1 12 ? -20.406 22.594 18.172 1 30.12 12 GLY B O 1
ATOM 1524 N N . ASN B 1 13 ? -21.078 23.453 16.438 1 31.17 13 ASN B N 1
ATOM 1525 C CA . ASN B 1 13 ? -20.594 22.547 15.406 1 31.17 13 ASN B CA 1
ATOM 1526 C C . ASN B 1 13 ? -19.078 22.656 15.227 1 31.17 13 ASN B C 1
ATOM 1528 O O . ASN B 1 13 ? -18.609 23.375 14.344 1 31.17 13 ASN B O 1
ATOM 1532 N N . LEU B 1 14 ? -18.25 23 16.25 1 33.91 14 LEU B N 1
ATOM 1533 C CA . LEU B 1 14 ? -16.812 22.734 16.188 1 33.91 14 LEU B CA 1
ATOM 1534 C C . LEU B 1 14 ? -16.547 21.344 15.609 1 33.91 14 LEU B C 1
ATOM 1536 O O . LEU B 1 14 ? -16.469 20.359 16.344 1 33.91 14 LEU B O 1
ATOM 1540 N N . SER B 1 15 ? -17.328 20.766 14.773 1 31.92 15 SER B N 1
ATOM 1541 C CA . SER B 1 15 ? -17.188 19.422 14.25 1 31.92 15 SER B CA 1
ATOM 1542 C C . SER B 1 15 ? -15.734 19.094 13.93 1 31.92 15 SER B C 1
ATOM 1544 O O . SER B 1 15 ? -14.891 20 13.844 1 31.92 15 SER B O 1
ATOM 1546 N N . ALA B 1 16 ? -15.344 17.906 13.273 1 33.41 16 ALA B N 1
ATOM 1547 C CA . ALA B 1 16 ? -14.188 17.078 12.938 1 33.41 16 ALA B CA 1
ATOM 1548 C C . ALA B 1 16 ? -13.195 17.859 12.07 1 33.41 16 ALA B C 1
ATOM 1550 O O . ALA B 1 16 ? -12.289 17.266 11.477 1 33.41 16 ALA B O 1
ATOM 1551 N N . GLU B 1 17 ? -13.414 18.984 11.688 1 37.75 17 GLU B N 1
ATOM 1552 C CA . GLU B 1 17 ? -12.352 19.75 11.047 1 37.75 17 GLU B CA 1
ATOM 1553 C C . GLU B 1 17 ? -11.086 19.766 11.906 1 37.75 17 GLU B C 1
ATOM 1555 O O . GLU B 1 17 ? -10.055 20.281 11.484 1 37.75 17 GLU B O 1
ATOM 1560 N N . SER B 1 18 ? -11.109 19.672 13.289 1 40.53 18 SER B N 1
ATOM 1561 C CA . SER B 1 18 ? -10.141 19.859 14.367 1 40.53 18 SER B CA 1
ATOM 1562 C C . SER B 1 18 ? -9.031 18.812 14.289 1 40.53 18 SER B C 1
ATOM 1564 O O . SER B 1 18 ? -7.922 19.047 14.781 1 40.53 18 SER B O 1
ATOM 1566 N N . ILE B 1 19 ? -9.281 17.562 14.086 1 43.72 19 ILE B N 1
ATOM 1567 C CA . ILE B 1 19 ? -8.406 16.469 14.492 1 43.72 19 ILE B CA 1
ATOM 1568 C C . ILE B 1 19 ? -7.238 16.359 13.516 1 43.72 19 ILE B C 1
ATOM 1570 O O . ILE B 1 19 ? -6.137 15.961 13.906 1 43.72 19 ILE B O 1
ATOM 1574 N N . ILE B 1 20 ? -7.523 16.453 12.211 1 48.16 20 ILE B N 1
ATOM 1575 C CA . ILE B 1 20 ? -6.438 16.344 11.25 1 48.16 20 ILE B CA 1
ATOM 1576 C C . ILE B 1 20 ? -5.387 17.422 11.523 1 48.16 20 ILE B C 1
ATOM 1578 O O . ILE B 1 20 ? -4.188 17.141 11.539 1 48.16 20 ILE B O 1
ATOM 1582 N N . SER B 1 21 ? -5.887 18.766 11.562 1 52.56 21 SER B N 1
ATOM 1583 C CA . SER B 1 21 ? -5.105 19.938 11.953 1 52.56 21 SER B CA 1
ATOM 1584 C C . SER B 1 21 ? -4.406 19.719 13.289 1 52.56 21 SER B C 1
ATOM 1586 O O . SER B 1 21 ? -3.342 20.297 13.539 1 52.56 21 SER B O 1
ATOM 1588 N N . ASP B 1 22 ? -4.879 18.484 13.914 1 69.88 22 ASP B N 1
ATOM 1589 C CA . ASP B 1 22 ? -4.523 18.375 15.328 1 69.88 22 ASP B CA 1
ATOM 1590 C C . ASP B 1 22 ? -3.219 17.594 15.5 1 69.88 22 ASP B C 1
ATOM 1592 O O . ASP B 1 22 ? -2.396 17.938 16.344 1 69.88 22 ASP B O 1
ATOM 1596 N N . GLU B 1 23 ? -3.02 16.703 14.375 1 77.88 23 GLU B N 1
ATOM 1597 C CA . GLU B 1 23 ? -1.784 15.969 14.609 1 77.88 23 GLU B CA 1
ATOM 1598 C C . GLU B 1 23 ? -0.559 16.828 14.32 1 77.88 23 GLU B C 1
ATOM 1600 O O . GLU B 1 23 ? 0.409 16.812 15.078 1 77.88 23 GLU B O 1
ATOM 1605 N N . GLN B 1 24 ? -0.737 17.516 13.219 1 73.44 24 GLN B N 1
ATOM 1606 C CA . GLN B 1 24 ? 0.375 18.375 12.82 1 73.44 24 GLN B CA 1
ATOM 1607 C C . GLN B 1 24 ? 0.654 19.438 13.883 1 73.44 24 GLN B C 1
ATOM 1609 O O . GLN B 1 24 ? 1.813 19.75 14.164 1 73.44 24 GLN B O 1
ATOM 1614 N N . THR B 1 25 ? -0.421 19.938 14.297 1 77.56 25 THR B N 1
ATOM 1615 C CA . THR B 1 25 ? -0.269 20.922 15.367 1 77.56 25 THR B CA 1
ATOM 1616 C C . THR B 1 25 ? 0.408 20.297 16.578 1 77.56 25 THR B C 1
ATOM 1618 O O . THR B 1 25 ? 1.312 20.891 17.172 1 77.56 25 THR B O 1
ATOM 1621 N N . LEU B 1 26 ? -0.005 19.109 16.906 1 86.75 26 LEU B N 1
ATOM 1622 C CA . LEU B 1 26 ? 0.571 18.406 18.047 1 86.75 26 LEU B CA 1
ATOM 1623 C C . LEU B 1 26 ? 2.051 18.125 17.812 1 86.75 26 LEU B C 1
ATOM 1625 O O . LEU B 1 26 ? 2.863 18.25 18.734 1 86.75 26 LEU B O 1
ATOM 1629 N N . GLN B 1 27 ? 2.385 17.75 16.609 1 82.5 27 GLN B N 1
ATOM 1630 C CA . GLN B 1 27 ? 3.779 17.469 16.281 1 82.5 27 GLN B CA 1
ATOM 1631 C C . GLN B 1 27 ? 4.637 18.734 16.391 1 82.5 27 GLN B C 1
ATOM 1633 O O . GLN B 1 27 ? 5.758 18.672 16.906 1 82.5 27 GLN B O 1
ATOM 1638 N N . ARG B 1 28 ? 4.133 19.781 15.867 1 80.75 28 ARG B N 1
ATOM 1639 C CA . ARG B 1 28 ? 4.828 21.062 15.984 1 80.75 28 ARG B CA 1
ATOM 1640 C C . ARG B 1 28 ? 4.996 21.469 17.438 1 80.75 28 ARG B C 1
ATOM 1642 O O . ARG B 1 28 ? 6.074 21.891 17.859 1 80.75 28 ARG B O 1
ATOM 1649 N N . ASP B 1 29 ? 3.932 21.312 18.156 1 88.56 29 ASP B N 1
ATOM 1650 C CA . ASP B 1 29 ? 3.986 21.641 19.578 1 88.56 29 ASP B CA 1
ATOM 1651 C C . ASP B 1 29 ? 5.004 20.766 20.297 1 88.56 29 ASP B C 1
ATOM 1653 O O . ASP B 1 29 ? 5.688 21.234 21.219 1 88.56 29 ASP B O 1
ATOM 1657 N N . LEU B 1 30 ? 5.031 19.547 19.938 1 91.31 30 LEU B N 1
ATOM 1658 C CA . LEU B 1 30 ? 5.988 18.625 20.531 1 91.31 30 LEU B CA 1
ATOM 1659 C C . LEU B 1 30 ? 7.418 19.078 20.266 1 91.31 30 LEU B C 1
ATOM 1661 O O . LEU B 1 30 ? 8.25 19.109 21.188 1 91.31 30 LEU B O 1
ATOM 1665 N N . GLN B 1 31 ? 7.668 19.438 19 1 87.81 31 GLN B N 1
ATOM 1666 C CA . GLN B 1 31 ? 9 19.906 18.656 1 87.81 31 GLN B CA 1
ATOM 1667 C C . GLN B 1 31 ? 9.367 21.156 19.453 1 87.81 31 GLN B C 1
ATOM 1669 O O . GLN B 1 31 ? 10.5 21.281 19.922 1 87.81 31 GLN B O 1
ATOM 1674 N N . ILE B 1 32 ? 8.484 22 19.547 1 90.31 32 ILE B N 1
ATOM 1675 C CA . ILE B 1 32 ? 8.688 23.234 20.328 1 90.31 32 ILE B CA 1
ATOM 1676 C C . ILE B 1 32 ? 8.969 22.875 21.781 1 90.31 32 ILE B C 1
ATOM 1678 O O . ILE B 1 32 ? 9.906 23.406 22.391 1 90.31 32 ILE B O 1
ATOM 1682 N N . ALA B 1 33 ? 8.141 22 22.359 1 94.44 33 ALA B N 1
ATOM 1683 C CA . ALA B 1 33 ? 8.305 21.594 23.75 1 94.44 33 ALA B CA 1
ATOM 1684 C C . ALA B 1 33 ? 9.672 20.953 23.984 1 94.44 33 ALA B C 1
ATOM 1686 O O . ALA B 1 33 ? 10.305 21.172 25.016 1 94.44 33 ALA B O 1
ATOM 1687 N N . ILE B 1 34 ? 10.141 20.156 23.016 1 92.5 34 ILE B N 1
ATOM 1688 C CA . ILE B 1 34 ? 11.445 19.516 23.109 1 92.5 34 ILE B CA 1
ATOM 1689 C C . ILE B 1 34 ? 12.555 20.547 23.047 1 92.5 34 ILE B C 1
ATOM 1691 O O . ILE B 1 34 ? 13.492 20.531 23.844 1 92.5 34 ILE B O 1
ATOM 1695 N N . GLU B 1 35 ? 12.461 21.469 22.109 1 91.19 35 GLU B N 1
ATOM 1696 C CA . GLU B 1 35 ? 13.461 22.516 21.953 1 91.19 35 GLU B CA 1
ATOM 1697 C C . GLU B 1 35 ? 13.531 23.422 23.188 1 91.19 35 GLU B C 1
ATOM 1699 O O . GLU B 1 35 ? 14.602 23.906 23.547 1 91.19 35 GLU B O 1
ATOM 1704 N N . GLU B 1 36 ? 12.453 23.562 23.75 1 95.06 36 GLU B N 1
ATOM 1705 C CA . GLU B 1 36 ? 12.391 24.391 24.953 1 95.06 36 GLU B CA 1
ATOM 1706 C C . GLU B 1 36 ? 12.68 23.578 26.203 1 95.06 36 GLU B C 1
ATOM 1708 O O . GLU B 1 36 ? 12.625 24.094 27.328 1 95.06 36 GLU B O 1
ATOM 1713 N N . GLU B 1 37 ? 12.898 22.281 26.078 1 94.81 37 GLU B N 1
ATOM 1714 C CA . GLU B 1 37 ? 13.219 21.344 27.141 1 94.81 37 GLU B CA 1
ATOM 1715 C C . GLU B 1 37 ? 12.102 21.281 28.172 1 94.81 37 GLU B C 1
ATOM 1717 O O . GLU B 1 37 ? 12.359 21.234 29.375 1 94.81 37 GLU B O 1
ATOM 1722 N N . ASN B 1 38 ? 10.938 21.562 27.812 1 94.69 38 ASN B N 1
ATOM 1723 C CA . ASN B 1 38 ? 9.742 21.344 28.625 1 94.69 38 ASN B CA 1
ATOM 1724 C C . ASN B 1 38 ? 9.273 19.891 28.562 1 94.69 38 ASN B C 1
ATOM 1726 O O . ASN B 1 38 ? 8.328 19.578 27.844 1 94.69 38 ASN B O 1
ATOM 1730 N N . TYR B 1 39 ? 9.711 19.031 29.391 1 94.38 39 TYR B N 1
ATOM 1731 C CA . TYR B 1 39 ? 9.555 17.578 29.297 1 94.38 39 TYR B CA 1
ATOM 1732 C C . TYR B 1 39 ? 8.148 17.172 29.734 1 94.38 39 TYR B C 1
ATOM 1734 O O . TYR B 1 39 ? 7.59 16.203 29.188 1 94.38 39 TYR B O 1
ATOM 1742 N N . ALA B 1 40 ? 7.672 17.906 30.672 1 94.94 40 ALA B N 1
ATOM 1743 C CA . ALA B 1 40 ? 6.312 17.594 31.109 1 94.94 40 ALA B CA 1
ATOM 1744 C C . ALA B 1 40 ? 5.312 17.812 29.969 1 94.94 40 ALA B C 1
ATOM 1746 O O . ALA B 1 40 ? 4.461 16.953 29.719 1 94.94 40 ALA B O 1
ATOM 1747 N N . GLU B 1 41 ? 5.438 18.953 29.406 1 94.44 41 GLU B N 1
ATOM 1748 C CA . GLU B 1 41 ? 4.551 19.25 28.281 1 94.44 41 GLU B CA 1
ATOM 1749 C C . GLU B 1 41 ? 4.801 18.297 27.109 1 94.44 41 GLU B C 1
ATOM 1751 O O . GLU B 1 41 ? 3.855 17.859 26.453 1 94.44 41 GLU B O 1
ATOM 1756 N N . ALA B 1 42 ? 6.051 17.969 26.859 1 94.5 42 ALA B N 1
ATOM 1757 C CA . ALA B 1 42 ? 6.395 17.031 25.797 1 94.5 42 ALA B CA 1
ATOM 1758 C C . ALA B 1 42 ? 5.742 15.664 26.047 1 94.5 42 ALA B C 1
ATOM 1760 O O . ALA B 1 42 ? 5.207 15.055 25.125 1 94.5 42 ALA B O 1
ATOM 1761 N N . ALA B 1 43 ? 5.727 15.273 27.234 1 94.69 43 ALA B N 1
ATOM 1762 C CA . ALA B 1 43 ? 5.137 13.984 27.578 1 94.69 43 ALA B CA 1
ATOM 1763 C C . ALA B 1 43 ? 3.629 13.992 27.344 1 94.69 43 ALA B C 1
ATOM 1765 O O . ALA B 1 43 ? 3.072 13.016 26.828 1 94.69 43 ALA B O 1
ATOM 1766 N N . LYS B 1 44 ? 3.043 15.07 27.781 1 94.31 44 LYS B N 1
ATOM 1767 C CA . LYS B 1 44 ? 1.604 15.195 27.578 1 94.31 44 LYS B CA 1
ATOM 1768 C C . LYS B 1 44 ? 1.25 15.156 26.094 1 94.31 44 LYS B C 1
ATOM 1770 O O . LYS B 1 44 ? 0.28 14.508 25.688 1 94.31 44 LYS B O 1
ATOM 1775 N N . ILE B 1 45 ? 1.978 15.844 25.297 1 92.88 45 ILE B N 1
ATOM 1776 C CA . ILE B 1 45 ? 1.716 15.898 23.875 1 92.88 45 ILE B CA 1
ATOM 1777 C C . ILE B 1 45 ? 1.953 14.531 23.25 1 92.88 45 ILE B C 1
ATOM 1779 O O . ILE B 1 45 ? 1.198 14.102 22.375 1 92.88 45 ILE B O 1
ATOM 1783 N N . ARG B 1 46 ? 2.979 13.875 23.75 1 91.19 46 ARG B N 1
ATOM 1784 C CA . ARG B 1 46 ? 3.254 12.523 23.25 1 91.19 46 ARG B CA 1
ATOM 1785 C C . ARG B 1 46 ? 2.09 11.586 23.547 1 91.19 46 ARG B C 1
ATOM 1787 O O . ARG B 1 46 ? 1.734 10.75 22.719 1 91.19 46 ARG B O 1
ATOM 1794 N N . ASP B 1 47 ? 1.523 11.82 24.703 1 92.5 47 ASP B N 1
ATOM 1795 C CA . ASP B 1 47 ? 0.361 11.008 25.062 1 92.5 47 ASP B CA 1
ATOM 1796 C C . ASP B 1 47 ? -0.823 11.312 24.141 1 92.5 47 ASP B C 1
ATOM 1798 O O . ASP B 1 47 ? -1.515 10.398 23.688 1 92.5 47 ASP B O 1
ATOM 1802 N N . ASP B 1 48 ? -0.978 12.523 23.906 1 90.12 48 ASP B N 1
ATOM 1803 C CA . ASP B 1 48 ? -2.064 12.93 23.016 1 90.12 48 ASP B CA 1
ATOM 1804 C C . ASP B 1 48 ? -1.862 12.383 21.609 1 90.12 48 ASP B C 1
ATOM 1806 O O . ASP B 1 48 ? -2.818 11.953 20.969 1 90.12 48 ASP B O 1
ATOM 1810 N N . LEU B 1 49 ? -0.669 12.438 21.203 1 89.25 49 LEU B N 1
ATOM 1811 C CA . LEU B 1 49 ? -0.344 11.914 19.891 1 89.25 49 LEU B CA 1
ATOM 1812 C C . LEU B 1 49 ? -0.585 10.406 19.828 1 89.25 49 LEU B C 1
ATOM 1814 O O . LEU B 1 49 ? -1.082 9.891 18.828 1 89.25 49 LEU B O 1
ATOM 1818 N N . ARG B 1 50 ? -0.239 9.805 20.891 1 90 50 ARG B N 1
ATOM 1819 C CA . ARG B 1 50 ? -0.459 8.367 20.953 1 90 50 ARG B CA 1
ATOM 1820 C C . ARG B 1 50 ? -1.942 8.031 20.828 1 90 50 ARG B C 1
ATOM 1822 O O . ARG B 1 50 ? -2.318 7.102 20.109 1 90 50 ARG B O 1
ATOM 1829 N N . VAL B 1 51 ? -2.75 8.75 21.531 1 89.56 51 VAL B N 1
ATOM 1830 C CA . VAL B 1 51 ? -4.195 8.539 21.5 1 89.56 51 VAL B CA 1
ATOM 1831 C C . VAL B 1 51 ? -4.711 8.789 20.078 1 89.56 51 VAL B C 1
ATOM 1833 O O . VAL B 1 51 ? -5.512 8.008 19.562 1 89.56 51 VAL B O 1
ATOM 1836 N N . LEU B 1 52 ? -4.223 9.805 19.5 1 87.38 52 LEU B N 1
ATOM 1837 C CA . LEU B 1 52 ? -4.625 10.141 18.141 1 87.38 52 LEU B CA 1
ATOM 1838 C C . LEU B 1 52 ? -4.234 9.031 17.172 1 87.38 52 LEU B C 1
ATOM 1840 O O . LEU B 1 52 ? -5.023 8.648 16.297 1 87.38 52 LEU B O 1
ATOM 1844 N N . HIS B 1 53 ? -3.074 8.492 17.312 1 88.44 53 HIS B N 1
ATOM 1845 C CA . HIS B 1 53 ? -2.584 7.426 16.453 1 88.44 53 HIS B CA 1
ATOM 1846 C C . HIS B 1 53 ? -3.406 6.156 16.625 1 88.44 53 HIS B C 1
ATOM 1848 O O . HIS B 1 53 ? -3.729 5.48 15.641 1 88.44 53 HIS B O 1
ATOM 1854 N N . GLU B 1 54 ? -3.74 5.832 17.828 1 91.19 54 GLU B N 1
ATOM 1855 C CA . GLU B 1 54 ? -4.559 4.652 18.109 1 91.19 54 GLU B CA 1
ATOM 1856 C C . GLU B 1 54 ? -5.949 4.797 17.484 1 91.19 54 GLU B C 1
ATOM 1858 O O . GLU B 1 54 ? -6.504 3.83 16.969 1 91.19 54 GLU B O 1
ATOM 1863 N N . ASP B 1 55 ? -6.426 5.996 17.547 1 91.5 55 ASP B N 1
ATOM 1864 C CA . ASP B 1 55 ? -7.734 6.262 16.953 1 91.5 55 ASP B CA 1
ATOM 1865 C C . ASP B 1 55 ? -7.695 6.113 15.43 1 91.5 55 ASP B C 1
ATOM 1867 O O . ASP B 1 55 ? -8.625 5.578 14.828 1 91.5 55 ASP B O 1
ATOM 1871 N N . SER B 1 56 ? -6.668 6.641 14.859 1 94.06 56 SER B N 1
ATOM 1872 C CA . SER B 1 56 ? -6.508 6.527 13.414 1 94.06 56 SER B CA 1
ATOM 1873 C C . SER B 1 56 ? -6.383 5.07 12.984 1 94.06 56 SER B C 1
ATOM 1875 O O . SER B 1 56 ? -6.953 4.664 11.969 1 94.06 56 SER B O 1
ATOM 1877 N N . LYS B 1 57 ? -5.668 4.266 13.742 1 96.06 57 LYS B N 1
ATOM 1878 C CA . LYS B 1 57 ? -5.547 2.842 13.453 1 96.06 57 LYS B CA 1
ATOM 1879 C C . LYS B 1 57 ? -6.906 2.148 13.523 1 96.06 57 LYS B C 1
ATOM 1881 O O . LYS B 1 57 ? -7.25 1.349 12.656 1 96.06 57 LYS B O 1
ATOM 1886 N N . ALA B 1 58 ? -7.664 2.494 14.539 1 96.31 58 ALA B N 1
ATOM 1887 C CA . ALA B 1 58 ? -9 1.92 14.703 1 96.31 58 ALA B CA 1
ATOM 1888 C C . ALA B 1 58 ? -9.898 2.277 13.523 1 96.31 58 ALA B C 1
ATOM 1890 O O . ALA B 1 58 ? -10.695 1.452 13.062 1 96.31 58 ALA B O 1
ATOM 1891 N N . SER B 1 59 ? -9.758 3.5 13.031 1 97.31 59 SER B N 1
ATOM 1892 C CA . SER B 1 59 ? -10.586 3.959 11.922 1 97.31 59 SER B CA 1
ATOM 1893 C C . SER B 1 59 ? -10.234 3.225 10.633 1 97.31 59 SER B C 1
ATOM 1895 O O . SER B 1 59 ? -11.125 2.863 9.859 1 97.31 59 SER B O 1
ATOM 1897 N N . VAL B 1 60 ? -8.984 2.988 10.414 1 98.12 60 VAL B N 1
ATOM 1898 C CA . VAL B 1 60 ? -8.555 2.252 9.227 1 98.12 60 VAL B CA 1
ATOM 1899 C C . VAL B 1 60 ? -9 0.796 9.336 1 98.12 60 VAL B C 1
ATOM 1901 O O . VAL B 1 60 ? -9.461 0.21 8.352 1 98.12 60 VAL B O 1
ATOM 1904 N N . LEU B 1 61 ? -8.875 0.232 10.523 1 98.31 61 LEU B N 1
ATOM 1905 C CA . LEU B 1 61 ? -9.336 -1.138 10.727 1 98.31 61 LEU B CA 1
ATOM 1906 C C . LEU B 1 61 ? -10.844 -1.243 10.516 1 98.31 61 LEU B C 1
ATOM 1908 O O . LEU B 1 61 ? -11.328 -2.244 9.984 1 98.31 61 LEU B O 1
ATOM 1912 N N . ALA B 1 62 ? -11.57 -0.225 10.891 1 98 62 ALA B N 1
ATOM 1913 C CA . ALA B 1 62 ? -13.008 -0.191 10.648 1 98 62 ALA B CA 1
ATOM 1914 C C . ALA B 1 62 ? -13.312 -0.149 9.148 1 98 62 ALA B C 1
ATOM 1916 O O . ALA B 1 62 ? -14.211 -0.841 8.672 1 98 62 ALA B O 1
ATOM 1917 N N . ALA B 1 63 ? -12.594 0.652 8.445 1 98.44 63 ALA B N 1
ATOM 1918 C CA . ALA B 1 63 ? -12.742 0.696 6.992 1 98.44 63 ALA B CA 1
ATOM 1919 C C . ALA B 1 63 ? -12.438 -0.662 6.371 1 98.44 63 ALA B C 1
ATOM 1921 O O . ALA B 1 63 ? -13.148 -1.111 5.465 1 98.44 63 ALA B O 1
ATOM 1922 N N . ASN B 1 64 ? -11.398 -1.313 6.875 1 98.75 64 ASN B N 1
ATOM 1923 C CA . ASN B 1 64 ? -11.047 -2.654 6.418 1 98.75 64 ASN B CA 1
ATOM 1924 C C . ASN B 1 64 ? -12.172 -3.65 6.691 1 98.75 64 ASN B C 1
ATOM 1926 O O . ASN B 1 64 ? -12.508 -4.461 5.824 1 98.75 64 ASN B O 1
ATOM 1930 N N . SER B 1 65 ? -12.719 -3.553 7.836 1 98.44 65 SER B N 1
ATOM 1931 C CA . SER B 1 65 ? -13.836 -4.426 8.203 1 98.44 65 SER B CA 1
ATOM 1932 C C . SER B 1 65 ? -15.039 -4.195 7.297 1 98.44 65 SER B C 1
ATOM 1934 O O . SER B 1 65 ? -15.711 -5.148 6.898 1 98.44 65 SER B O 1
ATOM 1936 N N . ARG B 1 66 ? -15.281 -2.973 6.934 1 98.44 66 ARG B N 1
ATOM 1937 C CA . ARG B 1 66 ? -16.391 -2.654 6.031 1 98.44 66 ARG B CA 1
ATOM 1938 C C . ARG B 1 66 ? -16.156 -3.258 4.648 1 98.44 66 ARG B C 1
ATOM 1940 O O . ARG B 1 66 ? -17.094 -3.74 4.012 1 98.44 66 ARG B O 1
ATOM 1947 N N . PHE B 1 67 ? -14.961 -3.195 4.199 1 98.75 67 PHE B N 1
ATOM 1948 C CA . PHE B 1 67 ? -14.602 -3.811 2.926 1 98.75 67 PHE B CA 1
ATOM 1949 C C . PHE B 1 67 ? -14.938 -5.297 2.932 1 98.75 67 PHE B C 1
ATOM 1951 O O . PHE B 1 67 ? -15.602 -5.793 2.02 1 98.75 67 PHE B O 1
ATOM 1958 N N . TYR B 1 68 ? -14.562 -5.992 3.967 1 98.56 68 TYR B N 1
ATOM 1959 C CA . TYR B 1 68 ? -14.742 -7.438 3.996 1 98.56 68 TYR B CA 1
ATOM 1960 C C . TYR B 1 68 ? -16.203 -7.801 4.273 1 98.56 68 TYR B C 1
ATOM 1962 O O . TYR B 1 68 ? -16.688 -8.828 3.801 1 98.56 68 TYR B O 1
ATOM 1970 N N . ASP B 1 69 ? -16.906 -6.957 5.008 1 97.88 69 ASP B N 1
ATOM 1971 C CA . ASP B 1 69 ? -18.344 -7.172 5.184 1 97.88 69 ASP B CA 1
ATOM 1972 C C . ASP B 1 69 ? -19.078 -7.066 3.852 1 97.88 69 ASP B C 1
ATOM 1974 O O . ASP B 1 69 ? -19.938 -7.895 3.549 1 97.88 69 ASP B O 1
ATOM 1978 N N . ALA B 1 70 ? -18.719 -6.039 3.092 1 97.88 70 ALA B N 1
ATOM 1979 C CA . ALA B 1 70 ? -19.297 -5.883 1.764 1 97.88 70 ALA B CA 1
ATOM 1980 C C . ALA B 1 70 ? -18.969 -7.078 0.874 1 97.88 70 ALA B C 1
ATOM 1982 O O . ALA B 1 70 ? -19.828 -7.57 0.14 1 97.88 70 ALA B O 1
ATOM 1983 N N . PHE B 1 71 ? -17.75 -7.559 0.961 1 97.62 71 PHE B N 1
ATOM 1984 C CA . PHE B 1 71 ? -17.297 -8.703 0.183 1 97.62 71 PHE B CA 1
ATOM 1985 C C . PHE B 1 71 ? -18.031 -9.969 0.598 1 97.62 71 PHE B C 1
ATOM 1987 O O . PHE B 1 71 ? -18.516 -10.719 -0.253 1 97.62 71 PHE B O 1
ATOM 1994 N N . ARG B 1 72 ? -18.172 -10.18 1.85 1 96.19 72 ARG B N 1
ATOM 1995 C CA . ARG B 1 72 ? -18.844 -11.344 2.406 1 96.19 72 ARG B CA 1
ATOM 1996 C C . ARG B 1 72 ? -20.281 -11.438 1.924 1 96.19 72 ARG B C 1
ATOM 1998 O O . ARG B 1 72 ? -20.766 -12.516 1.577 1 96.19 72 ARG B O 1
ATOM 2005 N N . ARG B 1 73 ? -20.938 -10.336 1.827 1 95.56 73 ARG B N 1
ATOM 2006 C CA . ARG B 1 73 ? -22.375 -10.297 1.571 1 95.56 73 ARG B CA 1
ATOM 2007 C C . ARG B 1 73 ? -22.672 -10.133 0.082 1 95.56 73 ARG B C 1
ATOM 2009 O O . ARG B 1 73 ? -23.812 -10.273 -0.353 1 95.56 73 ARG B O 1
ATOM 2016 N N . GLY B 1 74 ? -21.688 -9.828 -0.608 1 95 74 GLY B N 1
ATOM 2017 C CA . GLY B 1 74 ? -21.938 -9.484 -2 1 95 74 GLY B CA 1
ATOM 2018 C C . GLY B 1 74 ? -22.672 -8.164 -2.168 1 95 74 GLY B C 1
ATOM 2019 O O . GLY B 1 74 ? -23.594 -8.062 -2.975 1 95 74 GLY B O 1
ATOM 2020 N N . ASP B 1 75 ? -22.344 -7.23 -1.406 1 96.69 75 ASP B N 1
ATOM 2021 C CA . ASP B 1 75 ? -22.938 -5.898 -1.44 1 96.69 75 ASP B CA 1
ATOM 2022 C C . ASP B 1 75 ? -22.156 -4.961 -2.35 1 96.69 75 ASP B C 1
ATOM 2024 O O . ASP B 1 75 ? -21.312 -4.188 -1.877 1 96.69 75 ASP B O 1
ATOM 2028 N N . LEU B 1 76 ? -22.5 -4.965 -3.625 1 95.81 76 LEU B N 1
ATOM 2029 C CA . LEU B 1 76 ? -21.734 -4.23 -4.637 1 95.81 76 LEU B CA 1
ATOM 2030 C C . LEU B 1 76 ? -21.875 -2.725 -4.43 1 95.81 76 LEU B C 1
ATOM 2032 O O . LEU B 1 76 ? -20.922 -1.974 -4.668 1 95.81 76 LEU B O 1
ATOM 2036 N N . ALA B 1 77 ? -22.984 -2.295 -4.031 1 96.75 77 ALA B N 1
ATOM 2037 C CA . ALA B 1 77 ? -23.188 -0.869 -3.799 1 96.75 77 ALA B CA 1
ATOM 2038 C C . ALA B 1 77 ? -22.25 -0.347 -2.717 1 96.75 77 ALA B C 1
ATOM 2040 O O . ALA B 1 77 ? -21.609 0.695 -2.889 1 96.75 77 ALA B O 1
ATOM 2041 N N . THR B 1 78 ? -22.172 -1.059 -1.655 1 97.38 78 THR B N 1
ATOM 2042 C CA . THR B 1 78 ? -21.25 -0.688 -0.584 1 97.38 78 THR B CA 1
ATOM 2043 C C . THR B 1 78 ? -19.797 -0.747 -1.068 1 97.38 78 THR B C 1
ATOM 2045 O O . THR B 1 78 ? -19 0.142 -0.764 1 97.38 78 THR B O 1
ATOM 2048 N N . MET B 1 79 ? -19.469 -1.773 -1.843 1 97.62 79 MET B N 1
ATOM 2049 C CA . MET B 1 79 ? -18.125 -1.928 -2.393 1 97.62 79 MET B CA 1
ATOM 2050 C C . MET B 1 79 ? -17.734 -0.709 -3.221 1 97.62 79 MET B C 1
ATOM 2052 O O . MET B 1 79 ? -16.641 -0.169 -3.059 1 97.62 79 MET B O 1
ATOM 2056 N N . GLN B 1 80 ? -18.625 -0.237 -3.969 1 97.5 80 GLN B N 1
ATOM 2057 C CA . GLN B 1 80 ? -18.375 0.917 -4.828 1 97.5 80 GLN B CA 1
ATOM 2058 C C . GLN B 1 80 ? -18.078 2.166 -4 1 97.5 80 GLN B C 1
ATOM 2060 O O . GLN B 1 80 ? -17.25 2.984 -4.383 1 97.5 80 GLN B O 1
ATOM 2065 N N . ASN B 1 81 ? -18.703 2.209 -2.881 1 97.75 81 ASN B N 1
ATOM 2066 C CA . ASN B 1 81 ? -18.594 3.408 -2.055 1 97.75 81 ASN B CA 1
ATOM 2067 C C . ASN B 1 81 ? -17.328 3.371 -1.192 1 97.75 81 ASN B C 1
ATOM 2069 O O . ASN B 1 81 ? -16.922 4.395 -0.644 1 97.75 81 ASN B O 1
ATOM 2073 N N . LEU B 1 82 ? -16.688 2.283 -1.116 1 98.19 82 LEU B N 1
ATOM 2074 C CA . LEU B 1 82 ? -15.531 2.117 -0.25 1 98.19 82 LEU B CA 1
ATOM 2075 C C . LEU B 1 82 ? -14.25 2.492 -0.983 1 98.19 82 LEU B C 1
ATOM 2077 O O . LEU B 1 82 ? -13.211 2.709 -0.354 1 98.19 82 LEU B O 1
ATOM 2081 N N . TRP B 1 83 ? -14.328 2.514 -2.299 1 98.5 83 TRP B N 1
ATOM 2082 C CA . TRP B 1 83 ? -13.125 2.773 -3.084 1 98.5 83 TRP B CA 1
ATOM 2083 C C . TRP B 1 83 ? -12.953 4.266 -3.34 1 98.5 83 TRP B C 1
ATOM 2085 O O . TRP B 1 83 ? -13.93 4.977 -3.598 1 98.5 83 TRP B O 1
ATOM 2095 N N . ALA B 1 84 ? -11.734 4.738 -3.168 1 97.94 84 ALA B N 1
ATOM 2096 C CA . ALA B 1 84 ? -11.438 6.082 -3.656 1 97.94 84 ALA B CA 1
ATOM 2097 C C . ALA B 1 84 ? -11.727 6.199 -5.148 1 97.94 84 ALA B C 1
ATOM 2099 O O . ALA B 1 84 ? -11.516 5.25 -5.906 1 97.94 84 ALA B O 1
ATOM 2100 N N . LYS B 1 85 ? -12.125 7.418 -5.426 1 95.31 85 LYS B N 1
ATOM 2101 C CA . LYS B 1 85 ? -12.406 7.676 -6.836 1 95.31 85 LYS B CA 1
ATOM 2102 C C . LYS B 1 85 ? -11.195 8.273 -7.543 1 95.31 85 LYS B C 1
ATOM 2104 O O . LYS B 1 85 ? -10.469 9.078 -6.961 1 95.31 85 LYS B O 1
ATOM 2109 N N . GLY B 1 86 ? -10.727 7.629 -8.602 1 91.75 86 GLY B N 1
ATOM 2110 C CA . GLY B 1 86 ? -9.609 8.211 -9.328 1 91.75 86 GLY B CA 1
ATOM 2111 C C . GLY B 1 86 ? -8.875 7.211 -10.195 1 91.75 86 GLY B C 1
ATOM 2112 O O . GLY B 1 86 ? -9.234 6.031 -10.242 1 91.75 86 GLY B O 1
ATOM 2113 N N . ASP B 1 87 ? -7.824 7.723 -10.789 1 91.38 87 ASP B N 1
ATOM 2114 C CA . ASP B 1 87 ? -7.109 6.93 -11.773 1 91.38 87 ASP B CA 1
ATOM 2115 C C . ASP B 1 87 ? -5.965 6.148 -11.133 1 91.38 87 ASP B C 1
ATOM 2117 O O . ASP B 1 87 ? -5.469 5.18 -11.711 1 91.38 87 ASP B O 1
ATOM 2121 N N . ASP B 1 88 ? -5.613 6.551 -9.914 1 92.25 88 ASP B N 1
ATOM 2122 C CA . ASP B 1 88 ? -4.395 5.969 -9.359 1 92.25 88 ASP B CA 1
ATOM 2123 C C . ASP B 1 88 ? -4.719 4.832 -8.398 1 92.25 88 ASP B C 1
ATOM 2125 O O . ASP B 1 88 ? -3.826 4.289 -7.742 1 92.25 88 ASP B O 1
ATOM 2129 N N . VAL B 1 89 ? -5.945 4.492 -8.289 1 97.94 89 VAL B N 1
ATOM 2130 C CA . VAL B 1 89 ? -6.328 3.348 -7.465 1 97.94 89 VAL B CA 1
ATOM 2131 C C . VAL B 1 89 ? -6.008 2.049 -8.203 1 97.94 89 VAL B C 1
ATOM 2133 O O . VAL B 1 89 ? -5.941 2.029 -9.438 1 97.94 89 VAL B O 1
ATOM 2136 N N . CYS B 1 90 ? -5.797 0.969 -7.43 1 98.5 90 CYS B N 1
ATOM 2137 C CA . CYS B 1 90 ? -5.336 -0.266 -8.055 1 98.5 90 CYS B CA 1
ATOM 2138 C C . CYS B 1 90 ? -5.879 -1.484 -7.316 1 98.5 90 CYS B C 1
ATOM 2140 O O . CYS B 1 90 ? -5.945 -1.492 -6.086 1 98.5 90 CYS B O 1
ATOM 2142 N N . CYS B 1 91 ? -6.273 -2.465 -8.133 1 98.62 91 CYS B N 1
ATOM 2143 C CA . CYS B 1 91 ? -6.723 -3.736 -7.578 1 98.62 91 CYS B CA 1
ATOM 2144 C C . CYS B 1 91 ? -6.027 -4.906 -8.258 1 98.62 91 CYS B C 1
ATOM 2146 O O . CYS B 1 91 ? -5.98 -4.977 -9.492 1 98.62 91 CYS B O 1
ATOM 2148 N N . VAL B 1 92 ? -5.477 -5.75 -7.469 1 97.94 92 VAL B N 1
ATOM 2149 C CA . VAL B 1 92 ? -4.887 -7.004 -7.922 1 97.94 92 VAL B CA 1
ATOM 2150 C C . VAL B 1 92 ? -5.617 -8.18 -7.277 1 97.94 92 VAL B C 1
ATOM 2152 O O . VAL B 1 92 ? -5.426 -8.461 -6.09 1 97.94 92 VAL B O 1
ATOM 2155 N N . HIS B 1 93 ? -6.418 -8.836 -8.047 1 96.44 93 HIS B N 1
ATOM 2156 C CA . HIS B 1 93 ? -7.035 -10.07 -7.586 1 96.44 93 HIS B CA 1
ATOM 2157 C C . HIS B 1 93 ? -6.039 -11.227 -7.602 1 96.44 93 HIS B C 1
ATOM 2159 O O . HIS B 1 93 ? -5.023 -11.164 -8.305 1 96.44 93 HIS B O 1
ATOM 2165 N N . PRO B 1 94 ? -6.352 -12.273 -6.754 1 93.38 94 PRO B N 1
ATOM 2166 C CA . PRO B 1 94 ? -5.41 -13.398 -6.73 1 93.38 94 PRO B CA 1
ATOM 2167 C C . PRO B 1 94 ? -5.164 -13.992 -8.117 1 93.38 94 PRO B C 1
ATOM 2169 O O . PRO B 1 94 ? -6.117 -14.281 -8.844 1 93.38 94 PRO B O 1
ATOM 2172 N N . ALA B 1 95 ? -3.914 -14.102 -8.453 1 86.12 95 ALA B N 1
ATOM 2173 C CA . ALA B 1 95 ? -3.467 -14.727 -9.695 1 86.12 95 ALA B CA 1
ATOM 2174 C C . ALA B 1 95 ? -3.82 -13.867 -10.898 1 86.12 95 ALA B C 1
ATOM 2176 O O . ALA B 1 95 ? -3.953 -14.375 -12.016 1 86.12 95 ALA B O 1
ATOM 2177 N N . ALA B 1 96 ? -4.07 -12.656 -10.711 1 89.12 96 ALA B N 1
ATOM 2178 C CA . ALA B 1 96 ? -4.414 -11.742 -11.797 1 89.12 96 ALA B CA 1
ATOM 2179 C C . ALA B 1 96 ? -3.432 -10.578 -11.859 1 89.12 96 ALA B C 1
ATOM 2181 O O . ALA B 1 96 ? -2.668 -10.344 -10.922 1 89.12 96 ALA B O 1
ATOM 2182 N N . ASN B 1 97 ? -3.496 -9.883 -12.969 1 92.25 97 ASN B N 1
ATOM 2183 C CA . ASN B 1 97 ? -2.729 -8.648 -13.102 1 92.25 97 ASN B CA 1
ATOM 2184 C C . ASN B 1 97 ? -3.43 -7.48 -12.414 1 92.25 97 ASN B C 1
ATOM 2186 O O . ASN B 1 97 ? -4.621 -7.559 -12.102 1 92.25 97 ASN B O 1
ATOM 2190 N N . GLY B 1 98 ? -2.641 -6.445 -12.273 1 95.81 98 GLY B N 1
ATOM 2191 C CA . GLY B 1 98 ? -3.195 -5.254 -11.656 1 95.81 98 GLY B CA 1
ATOM 2192 C C . GLY B 1 98 ? -4.129 -4.484 -12.57 1 95.81 98 GLY B C 1
ATOM 2193 O O . GLY B 1 98 ? -3.877 -4.375 -13.773 1 95.81 98 GLY B O 1
ATOM 2194 N N . ILE B 1 99 ? -5.195 -4.047 -11.961 1 97.06 99 ILE B N 1
ATOM 2195 C CA . ILE B 1 99 ? -6.168 -3.188 -12.625 1 97.06 99 ILE B CA 1
ATOM 2196 C C . ILE B 1 99 ? -6.109 -1.782 -12.031 1 97.06 99 ILE B C 1
ATO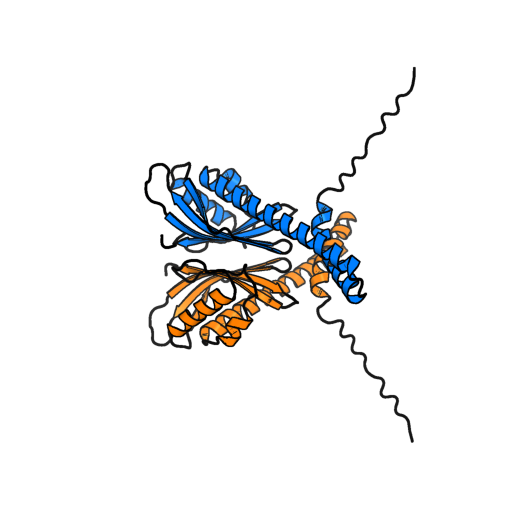M 2198 O O . ILE B 1 99 ? -6.199 -1.614 -10.812 1 97.06 99 ILE B O 1
ATOM 2202 N N . SER B 1 100 ? -6.008 -0.827 -12.914 1 97.06 100 SER B N 1
ATOM 2203 C CA . SER B 1 100 ? -5.91 0.545 -12.422 1 97.06 100 SER B CA 1
ATOM 2204 C C . SER B 1 100 ? -7.117 1.373 -12.859 1 97.06 100 SER B C 1
ATOM 2206 O O . SER B 1 100 ? -7.594 1.237 -13.984 1 97.06 100 SER B O 1
ATOM 2208 N N . GLY B 1 101 ? -7.527 2.266 -11.898 1 97.75 101 GLY B N 1
ATOM 2209 C CA . GLY B 1 101 ? -8.648 3.148 -12.18 1 97.75 101 GLY B CA 1
ATOM 2210 C C . GLY B 1 101 ? -9.961 2.648 -11.602 1 97.75 101 GLY B C 1
ATOM 2211 O O . GLY B 1 101 ? -10.273 1.46 -11.703 1 97.75 101 GLY B O 1
ATOM 2212 N N . TYR B 1 102 ? -10.703 3.574 -11.094 1 98 102 TYR B N 1
ATOM 2213 C CA . TYR B 1 102 ? -11.914 3.25 -10.344 1 98 102 TYR B CA 1
ATOM 2214 C C . TYR B 1 102 ? -12.883 2.443 -11.203 1 98 102 TYR B C 1
ATOM 2216 O O . TYR B 1 102 ? -13.344 1.377 -10.789 1 98 102 TYR B O 1
ATOM 2224 N N . ASP B 1 103 ? -13.188 2.859 -12.422 1 97.75 103 ASP B N 1
ATOM 2225 C CA . ASP B 1 103 ? -14.195 2.225 -13.266 1 97.75 103 ASP B CA 1
ATOM 2226 C C . ASP B 1 103 ? -13.797 0.79 -13.609 1 97.75 103 ASP B C 1
ATOM 2228 O O . ASP B 1 103 ? -14.633 -0.119 -13.555 1 97.75 103 ASP B O 1
ATOM 2232 N N . PHE B 1 104 ? -12.562 0.587 -13.945 1 97.81 104 PHE B N 1
ATOM 2233 C CA . PHE B 1 104 ? -12.086 -0.746 -14.289 1 97.81 104 PHE B CA 1
ATOM 2234 C C . PHE B 1 104 ? -12.094 -1.659 -13.07 1 97.81 104 PHE B C 1
ATOM 2236 O O . PHE B 1 104 ? -12.383 -2.852 -13.18 1 97.81 104 PHE B O 1
ATOM 2243 N N . ILE B 1 105 ? -11.758 -1.103 -11.922 1 98.06 105 ILE B N 1
ATOM 2244 C CA . ILE B 1 105 ? -11.781 -1.871 -10.68 1 98.06 105 ILE B CA 1
ATOM 2245 C C . ILE B 1 105 ? -13.211 -2.312 -10.375 1 98.06 105 ILE B C 1
ATOM 2247 O O . ILE B 1 105 ? -13.445 -3.467 -10.016 1 98.06 105 ILE B O 1
ATOM 2251 N N . MET B 1 106 ? -14.172 -1.427 -10.57 1 97.5 106 MET B N 1
ATOM 2252 C CA . MET B 1 106 ? -15.562 -1.784 -10.32 1 97.5 106 MET B CA 1
ATOM 2253 C C . MET B 1 106 ? -16.016 -2.887 -11.266 1 97.5 106 MET B C 1
ATOM 2255 O O . MET B 1 106 ? -16.703 -3.822 -10.852 1 97.5 106 MET B O 1
ATOM 2259 N N . GLU B 1 107 ? -15.594 -2.773 -12.492 1 97.31 107 GLU B N 1
ATOM 2260 C CA . GLU B 1 107 ? -15.906 -3.836 -13.445 1 97.31 107 GLU B CA 1
ATOM 2261 C C . GLU B 1 107 ? -15.32 -5.168 -12.992 1 97.31 107 GLU B C 1
ATOM 2263 O O . GLU B 1 107 ? -15.961 -6.215 -13.117 1 97.31 107 GLU B O 1
ATOM 2268 N N . SER B 1 108 ? -14.141 -5.133 -12.508 1 96.88 108 SER B N 1
ATOM 2269 C CA . SER B 1 108 ? -13.492 -6.355 -12.047 1 96.88 108 SER B CA 1
ATOM 2270 C C . SER B 1 108 ? -14.234 -6.957 -10.852 1 96.88 108 SER B C 1
ATOM 2272 O O . SER B 1 108 ? -14.352 -8.18 -10.75 1 96.88 108 SER B O 1
ATOM 2274 N N . TRP B 1 109 ? -14.68 -6.148 -9.922 1 96.75 109 TRP B N 1
ATOM 2275 C CA . TRP B 1 109 ? -15.453 -6.645 -8.789 1 96.75 109 TRP B CA 1
ATOM 2276 C C . TRP B 1 109 ? -16.781 -7.25 -9.258 1 96.75 109 TRP B C 1
ATOM 2278 O O . TRP B 1 109 ? -17.219 -8.266 -8.719 1 96.75 109 TRP B O 1
ATOM 2288 N N . GLU B 1 110 ? -17.406 -6.652 -10.25 1 96.19 110 GLU B N 1
ATOM 2289 C CA . GLU B 1 110 ? -18.641 -7.223 -10.812 1 96.19 110 GLU B CA 1
ATOM 2290 C C . GLU B 1 110 ? -18.391 -8.633 -11.344 1 96.19 110 GLU B C 1
ATOM 2292 O O . GLU B 1 110 ? -19.234 -9.523 -11.164 1 96.19 110 GLU B O 1
ATOM 2297 N N . ILE B 1 111 ? -17.312 -8.805 -11.977 1 94.88 111 ILE B N 1
ATOM 2298 C CA . ILE B 1 111 ? -16.953 -10.117 -12.5 1 94.88 11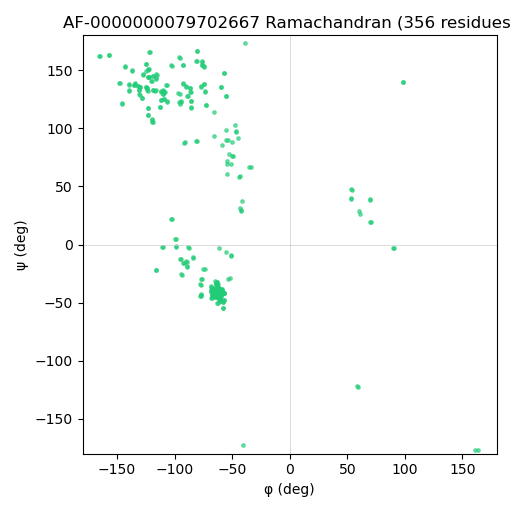1 ILE B CA 1
ATOM 2299 C C . ILE B 1 111 ? -16.781 -11.102 -11.344 1 94.88 111 ILE B C 1
ATOM 2301 O O . ILE B 1 111 ? -17.25 -12.242 -11.414 1 94.88 111 ILE B O 1
ATOM 2305 N N . VAL B 1 112 ? -16.078 -10.695 -10.25 1 92.06 112 VAL B N 1
ATOM 2306 C CA . VAL B 1 112 ? -15.922 -11.523 -9.062 1 92.06 112 VAL B CA 1
ATOM 2307 C C . VAL B 1 112 ? -17.297 -11.898 -8.508 1 92.06 112 VAL B C 1
ATOM 2309 O O . VAL B 1 112 ? -17.531 -13.055 -8.164 1 92.06 112 VAL B O 1
ATOM 2312 N N . TRP B 1 113 ? -18.219 -10.945 -8.484 1 91.62 113 TRP B N 1
ATOM 2313 C CA . TRP B 1 113 ? -19.562 -11.156 -7.953 1 91.62 113 TRP B CA 1
ATOM 2314 C C . TRP B 1 113 ? -20.328 -12.195 -8.773 1 91.62 113 TRP B C 1
ATOM 2316 O O . TRP B 1 113 ? -21.109 -12.977 -8.234 1 91.62 113 TRP B O 1
ATOM 2326 N N . MET B 1 114 ? -20.047 -12.172 -9.984 1 91.44 114 MET B N 1
ATOM 2327 C CA . MET B 1 114 ? -20.75 -13.094 -10.875 1 91.44 114 MET B CA 1
ATOM 2328 C C . MET B 1 114 ? -20.219 -14.516 -10.703 1 91.44 114 MET B C 1
ATOM 2330 O O . MET B 1 114 ? -20.922 -15.484 -10.977 1 91.44 114 MET B O 1
ATOM 2334 N N . ASN B 1 115 ? -19.062 -14.641 -10.195 1 89.81 115 ASN B N 1
ATOM 2335 C CA . ASN B 1 115 ? -18.422 -15.945 -10.133 1 89.81 115 ASN B CA 1
ATOM 2336 C C . ASN B 1 115 ? -18.578 -16.594 -8.758 1 89.81 115 ASN B C 1
ATOM 2338 O O . ASN B 1 115 ? -18.125 -17.719 -8.539 1 89.81 115 ASN B O 1
ATOM 2342 N N . TYR B 1 116 ? -19.188 -15.906 -7.902 1 89.25 116 TYR B N 1
ATOM 2343 C CA . TYR B 1 116 ? -19.375 -16.438 -6.555 1 89.25 116 TYR B CA 1
ATOM 2344 C C . TYR B 1 116 ? -20.844 -16.484 -6.172 1 89.25 116 TYR B C 1
ATOM 2346 O O . TYR B 1 116 ? -21.641 -15.672 -6.66 1 89.25 116 TYR B O 1
ATOM 2354 N N . GLU B 1 117 ? -21.141 -17.469 -5.309 1 90.69 117 GLU B N 1
ATOM 2355 C CA . GLU B 1 117 ? -22.422 -17.484 -4.613 1 90.69 117 GLU B CA 1
ATOM 2356 C C . GLU B 1 117 ? -22.297 -16.891 -3.215 1 90.69 117 GLU B C 1
ATOM 2358 O O . GLU B 1 117 ? -21.469 -17.328 -2.412 1 90.69 117 GLU B O 1
ATOM 2363 N N . PHE B 1 118 ? -23.188 -16.016 -2.986 1 92.38 118 PHE B N 1
ATOM 2364 C CA . PHE B 1 118 ? -23.109 -15.305 -1.716 1 92.38 118 PHE B CA 1
ATOM 2365 C C . PHE B 1 118 ? -24.141 -15.828 -0.735 1 92.38 118 PHE B C 1
ATOM 2367 O O . PHE B 1 118 ? -25.156 -16.391 -1.145 1 92.38 118 PHE B O 1
ATOM 2374 N N . PRO B 1 119 ? -23.891 -15.695 0.607 1 95.25 119 PRO B N 1
ATOM 2375 C CA . PRO B 1 119 ? -22.719 -15.055 1.221 1 95.25 119 PRO B CA 1
ATOM 2376 C C . PRO B 1 119 ? -21.484 -15.961 1.25 1 95.25 119 PRO B C 1
ATOM 2378 O O . PRO B 1 119 ? -21.625 -17.188 1.155 1 95.25 119 PRO B O 1
ATOM 2381 N N . LEU B 1 120 ? -20.328 -15.32 1.345 1 96.44 120 LEU B N 1
ATOM 2382 C CA . LEU B 1 120 ? -19.062 -16.016 1.521 1 96.44 120 LEU B CA 1
ATOM 2383 C C . LEU B 1 120 ? -18.703 -16.141 3 1 96.44 120 LEU B C 1
ATOM 2385 O O . LEU B 1 120 ? -19.203 -15.367 3.826 1 96.44 120 LEU B O 1
ATOM 2389 N N . GLU B 1 121 ? -17.953 -17.109 3.295 1 95.81 121 GLU B N 1
ATOM 2390 C CA . GLU B 1 121 ? -17.234 -17.141 4.57 1 95.81 121 GLU B CA 1
ATOM 2391 C C . GLU B 1 121 ? -15.82 -16.594 4.43 1 95.81 121 GLU B C 1
ATOM 2393 O O . GLU B 1 121 ? -15.047 -17.078 3.604 1 95.81 121 GLU B O 1
ATOM 2398 N N . ILE B 1 122 ? -15.539 -15.57 5.242 1 97.25 122 ILE B N 1
ATOM 2399 C CA . ILE B 1 122 ? -14.227 -14.938 5.176 1 97.25 122 ILE B CA 1
ATOM 2400 C C . ILE B 1 122 ? -13.617 -14.859 6.574 1 97.25 122 ILE B C 1
ATOM 2402 O O . ILE B 1 122 ? -14.266 -14.398 7.512 1 97.25 122 ILE B O 1
ATOM 2406 N N . GLU B 1 123 ? -12.438 -15.375 6.695 1 96.44 123 GLU B N 1
ATOM 2407 C CA . GLU B 1 123 ? -11.656 -15.25 7.922 1 96.44 123 GLU B CA 1
ATOM 2408 C C . GLU B 1 123 ? -10.344 -14.508 7.664 1 96.44 123 GLU B C 1
ATOM 2410 O O . GLU B 1 123 ? -9.656 -14.781 6.68 1 96.44 123 GLU B O 1
ATOM 2415 N N . LEU B 1 124 ? -10.086 -13.562 8.531 1 97.81 124 LEU B N 1
ATOM 2416 C CA . LEU B 1 124 ? -8.82 -12.828 8.461 1 97.81 124 LEU B CA 1
ATOM 2417 C C . LEU B 1 124 ? -7.918 -13.195 9.633 1 97.81 124 LEU B C 1
ATOM 2419 O O . LEU B 1 124 ? -8.367 -13.258 10.781 1 97.81 124 LEU B O 1
ATOM 2423 N N . LYS B 1 125 ? -6.66 -13.484 9.336 1 96.5 125 LYS B N 1
ATOM 2424 C CA . LYS B 1 125 ? -5.668 -13.766 10.367 1 96.5 125 LYS B CA 1
ATOM 2425 C C . LYS B 1 125 ? -4.457 -12.852 10.234 1 96.5 125 LYS B C 1
ATOM 2427 O O . LYS B 1 125 ? -4.191 -12.312 9.156 1 96.5 125 LYS B O 1
ATOM 2432 N N . ASN B 1 126 ? -3.725 -12.633 11.359 1 96.06 126 ASN B N 1
ATOM 2433 C CA . ASN B 1 126 ? -2.494 -11.844 11.406 1 96.06 126 ASN B CA 1
ATOM 2434 C C . ASN B 1 126 ? -2.695 -10.453 10.812 1 96.06 126 ASN B C 1
ATOM 2436 O O . ASN B 1 126 ? -1.937 -10.039 9.938 1 96.06 126 ASN B O 1
ATOM 2440 N N . VAL B 1 127 ? -3.805 -9.812 11.258 1 97.88 127 VAL B N 1
ATOM 2441 C CA . VAL B 1 127 ? -4.141 -8.477 10.773 1 97.88 127 VAL B CA 1
ATOM 2442 C C . VAL B 1 127 ? -3.184 -7.453 11.383 1 97.88 127 VAL B C 1
ATOM 2444 O O . VAL B 1 127 ? -3.061 -7.359 12.602 1 97.88 127 VAL B O 1
ATOM 2447 N N . ARG B 1 128 ? -2.463 -6.766 10.547 1 97.31 128 ARG B N 1
ATOM 2448 C CA . ARG B 1 128 ? -1.577 -5.684 10.969 1 97.31 128 ARG B CA 1
ATOM 2449 C C . ARG B 1 128 ? -1.974 -4.363 10.32 1 97.31 128 ARG B C 1
ATOM 2451 O O . ARG B 1 128 ? -2.342 -4.336 9.141 1 97.31 128 ARG B O 1
ATOM 2458 N N . VAL B 1 129 ? -1.898 -3.256 11.086 1 98 129 VAL B N 1
ATOM 2459 C CA . VAL B 1 129 ? -2.311 -1.947 10.586 1 98 129 VAL B CA 1
ATOM 2460 C C . VAL B 1 129 ? -1.231 -0.912 10.898 1 98 129 VAL B C 1
ATOM 2462 O O . VAL B 1 129 ? -0.595 -0.969 11.953 1 98 129 VAL B O 1
ATOM 2465 N N . HIS B 1 130 ? -0.947 -0.088 9.938 1 97.12 130 HIS B N 1
ATOM 2466 C CA . HIS B 1 130 ? -0.091 1.08 10.109 1 97.12 130 HIS B CA 1
ATOM 2467 C C . HIS B 1 130 ? -0.742 2.33 9.523 1 97.12 130 HIS B C 1
ATOM 2469 O O . HIS B 1 130 ? -1.307 2.287 8.43 1 97.12 130 HIS B O 1
ATOM 2475 N N . VAL B 1 131 ? -0.701 3.426 10.336 1 95.56 131 VAL B N 1
ATOM 2476 C CA . VAL B 1 131 ? -1.322 4.664 9.883 1 95.56 131 VAL B CA 1
ATOM 2477 C C . VAL B 1 131 ? -0.391 5.844 10.164 1 95.56 131 VAL B C 1
ATOM 2479 O O . VAL B 1 131 ? 0.237 5.906 11.227 1 95.56 131 VAL B O 1
ATOM 2482 N N . LYS B 1 132 ? -0.315 6.664 9.227 1 90 132 LYS B N 1
ATOM 2483 C CA . LYS B 1 132 ? 0.358 7.953 9.367 1 90 132 LYS B CA 1
ATOM 2484 C C . LYS B 1 132 ? -0.342 9.031 8.547 1 90 132 LYS B C 1
ATOM 2486 O O . LYS B 1 132 ? -0.491 8.891 7.328 1 90 132 LYS B O 1
ATOM 2491 N N . GLY B 1 133 ? -0.787 10.094 9.258 1 88.56 133 GLY B N 1
ATOM 2492 C CA . GLY B 1 133 ? -1.503 11.156 8.562 1 88.56 133 GLY B CA 1
ATOM 2493 C C . GLY B 1 133 ? -2.76 10.664 7.867 1 88.56 133 GLY B C 1
ATOM 2494 O O . GLY B 1 133 ? -3.604 10.016 8.484 1 88.56 133 GLY B O 1
ATOM 2495 N N . ASP B 1 134 ? -2.807 10.891 6.539 1 91.75 134 ASP B N 1
ATOM 2496 C CA . ASP B 1 134 ? -4.016 10.602 5.773 1 91.75 134 ASP B CA 1
ATOM 2497 C C . ASP B 1 134 ? -3.873 9.297 4.992 1 91.75 134 ASP B C 1
ATOM 2499 O O . ASP B 1 134 ? -4.594 9.07 4.016 1 91.75 134 ASP B O 1
ATOM 2503 N N . PHE B 1 135 ? -2.959 8.469 5.457 1 95.44 135 PHE B N 1
ATOM 2504 C CA . PHE B 1 135 ? -2.762 7.184 4.789 1 95.44 135 PHE B CA 1
ATOM 2505 C C . PHE B 1 135 ? -2.602 6.062 5.809 1 95.44 135 PHE B C 1
ATOM 2507 O O . PHE B 1 135 ? -2.131 6.293 6.922 1 95.44 135 PHE B O 1
ATOM 2514 N N . GLY B 1 136 ? -3.01 4.945 5.418 1 97.06 136 GLY B N 1
ATOM 2515 C CA . GLY B 1 136 ? -2.799 3.727 6.188 1 97.06 136 GLY B CA 1
ATOM 2516 C C . GLY B 1 136 ? -2.855 2.471 5.336 1 97.06 136 GLY B C 1
ATOM 2517 O O . GLY B 1 136 ? -3.311 2.508 4.191 1 97.06 136 GLY B O 1
ATOM 2518 N N . TYR B 1 137 ? -2.334 1.402 5.891 1 98.38 137 TYR B N 1
ATOM 2519 C CA . TYR B 1 137 ? -2.455 0.123 5.199 1 98.38 137 TYR B CA 1
ATOM 2520 C C . TYR B 1 137 ? -2.672 -1.014 6.191 1 98.38 137 TYR B C 1
ATOM 2522 O O . TYR B 1 137 ? -2.314 -0.897 7.367 1 98.38 137 TYR B O 1
ATOM 2530 N N . VAL B 1 138 ? -3.283 -1.996 5.738 1 98.62 138 VAL B N 1
ATOM 2531 C CA . VAL B 1 138 ? -3.543 -3.232 6.469 1 98.62 138 VAL B CA 1
ATOM 2532 C C . VAL B 1 138 ? -2.986 -4.422 5.688 1 98.62 138 VAL B C 1
ATOM 2534 O O . VAL B 1 138 ? -3.168 -4.512 4.469 1 98.62 138 VAL B O 1
ATOM 2537 N N . THR B 1 139 ? -2.295 -5.273 6.309 1 98.31 139 THR B N 1
ATOM 2538 C CA . THR B 1 139 ? -1.909 -6.566 5.75 1 98.31 139 THR B CA 1
ATOM 2539 C C . THR B 1 139 ? -2.533 -7.707 6.551 1 98.31 139 THR B C 1
ATOM 2541 O O . THR B 1 139 ? -2.793 -7.562 7.746 1 98.31 139 THR B O 1
ATOM 2544 N N . CYS B 1 140 ? -2.838 -8.734 5.844 1 98 140 CYS B N 1
ATOM 2545 C CA . CYS B 1 140 ? -3.438 -9.867 6.539 1 98 140 CYS B CA 1
ATOM 2546 C C . CYS B 1 140 ? -3.418 -11.117 5.664 1 98 140 CYS B C 1
ATOM 2548 O O . CYS B 1 140 ? -3.205 -11.023 4.453 1 98 140 CYS B O 1
ATOM 2550 N N . MET B 1 141 ? -3.584 -12.211 6.316 1 97.56 141 MET B N 1
ATOM 2551 C CA . MET B 1 141 ? -3.98 -13.438 5.641 1 97.56 141 MET B CA 1
ATOM 2552 C C . MET B 1 141 ? -5.496 -13.523 5.504 1 97.56 141 MET B C 1
ATOM 2554 O O . MET B 1 141 ? -6.219 -13.406 6.496 1 97.56 141 MET B O 1
ATOM 2558 N N . GLU B 1 142 ? -5.941 -13.672 4.285 1 97.81 142 GLU B N 1
ATOM 2559 C CA . GLU B 1 142 ? -7.359 -13.781 3.961 1 97.81 142 GLU B CA 1
ATOM 2560 C C . GLU B 1 142 ? -7.73 -15.211 3.578 1 97.81 142 GLU B C 1
ATOM 2562 O O . GLU B 1 142 ? -7.129 -15.797 2.676 1 97.81 142 GLU B O 1
ATOM 2567 N N . PHE B 1 143 ? -8.688 -15.773 4.277 1 96.19 143 PHE B N 1
ATOM 2568 C CA . PHE B 1 143 ? -9.25 -17.078 3.941 1 96.19 143 PHE B CA 1
ATOM 2569 C C . PHE B 1 143 ? -10.695 -16.938 3.471 1 96.19 143 PHE B C 1
ATOM 2571 O O . PHE B 1 143 ? -11.516 -16.312 4.152 1 96.19 143 PHE B O 1
ATOM 2578 N N . VAL B 1 144 ? -10.945 -17.453 2.268 1 95.75 144 VAL B N 1
ATOM 2579 C CA . VAL B 1 144 ? -12.273 -17.328 1.679 1 95.75 144 VAL B CA 1
ATOM 2580 C C . VAL B 1 144 ? -12.82 -18.703 1.326 1 95.75 144 VAL B C 1
ATOM 2582 O O . VAL B 1 144 ? -12.102 -19.547 0.786 1 95.75 144 VAL B O 1
ATOM 2585 N N . LYS B 1 145 ? -14.055 -18.891 1.678 1 94.19 145 LYS B N 1
ATOM 2586 C CA . LYS B 1 145 ? -14.773 -20.125 1.332 1 94.19 145 LYS B CA 1
ATOM 2587 C C . LYS B 1 145 ? -16.203 -19.812 0.917 1 94.19 145 LYS B C 1
ATOM 2589 O O . LYS B 1 145 ? -16.859 -18.938 1.501 1 94.19 145 LYS B O 1
ATOM 2594 N N . THR B 1 146 ? -16.609 -20.5 -0.143 1 90.88 146 THR B N 1
ATOM 2595 C CA . THR B 1 146 ? -18.016 -20.406 -0.476 1 90.88 146 THR B CA 1
ATOM 2596 C C . THR B 1 146 ? -18.859 -21.234 0.502 1 90.88 146 THR B C 1
ATOM 2598 O O . THR B 1 146 ? -18.375 -22.188 1.097 1 90.88 146 THR B O 1
ATOM 2601 N N . THR B 1 147 ? -20.047 -20.844 0.683 1 84.75 147 THR B N 1
ATOM 2602 C CA . THR B 1 147 ? -20.922 -21.516 1.639 1 84.75 147 THR B CA 1
ATOM 2603 C C . THR B 1 147 ? -21.172 -22.969 1.214 1 84.75 147 THR B C 1
ATOM 2605 O O . THR B 1 147 ? -21.406 -23.828 2.059 1 84.75 147 THR B O 1
ATOM 2608 N N . LYS B 1 148 ? -21.188 -23.203 -0.061 1 84.56 148 LYS B N 1
ATOM 2609 C CA . LYS B 1 148 ? -21.469 -24.547 -0.564 1 84.56 148 LYS B CA 1
ATOM 2610 C C . LYS B 1 148 ? -20.172 -25.344 -0.712 1 84.56 148 LYS B C 1
ATOM 2612 O O . LYS B 1 148 ? -20.219 -26.562 -0.895 1 84.56 148 LYS B O 1
ATOM 2617 N N . GLY B 1 149 ? -19.094 -24.641 -0.654 1 80.69 149 GLY B N 1
ATOM 2618 C CA . GLY B 1 149 ? -17.812 -25.312 -0.844 1 80.69 149 GLY B CA 1
ATOM 2619 C C . GLY B 1 149 ? -17.141 -25.688 0.461 1 80.69 149 GLY B C 1
ATOM 2620 O O . GLY B 1 149 ? -17.531 -25.203 1.529 1 80.69 149 GLY B O 1
ATOM 2621 N N . ASN B 1 150 ? -16.156 -26.672 0.301 1 82.94 150 ASN B N 1
ATOM 2622 C CA . ASN B 1 150 ? -15.469 -27.141 1.497 1 82.94 150 ASN B CA 1
ATOM 2623 C C . ASN B 1 150 ? -14.016 -26.688 1.518 1 82.94 150 ASN B C 1
ATOM 2625 O O . ASN B 1 150 ? -13.305 -26.891 2.506 1 82.94 150 ASN B O 1
ATOM 2629 N N . ASN B 1 151 ? -13.68 -26.016 0.452 1 90.12 151 ASN B N 1
ATOM 2630 C CA . ASN B 1 151 ? -12.258 -25.688 0.382 1 90.12 151 ASN B CA 1
ATOM 2631 C C . ASN B 1 151 ? -12.016 -24.203 0.591 1 90.12 151 ASN B C 1
ATOM 2633 O O . ASN B 1 151 ? -12.695 -23.359 -0.008 1 90.12 151 ASN B O 1
ATOM 2637 N N . TRP B 1 152 ? -11.062 -23.969 1.477 1 91.69 152 TRP B N 1
ATOM 2638 C CA . TRP B 1 152 ? -10.641 -22.594 1.724 1 91.69 152 TRP B CA 1
ATOM 2639 C C . TRP B 1 152 ? -9.57 -22.172 0.726 1 91.69 152 TRP B C 1
ATOM 2641 O O . TRP B 1 152 ? -8.641 -22.922 0.438 1 91.69 152 TRP B O 1
ATOM 2651 N N . GLY B 1 153 ? -9.852 -21 0.175 1 93.5 153 GLY B N 1
ATOM 2652 C CA . GLY B 1 153 ? -8.766 -20.312 -0.507 1 93.5 153 GLY B CA 1
ATOM 2653 C C . GLY B 1 153 ? -8.016 -19.344 0.388 1 93.5 153 GLY B C 1
ATOM 2654 O O . GLY B 1 153 ? -8.617 -18.656 1.22 1 93.5 153 GLY B O 1
ATOM 2655 N N . ALA B 1 154 ? -6.672 -19.344 0.251 1 95.69 154 ALA B N 1
ATOM 2656 C CA . ALA B 1 154 ? -5.852 -18.453 1.078 1 95.69 154 ALA B CA 1
ATOM 2657 C C . ALA B 1 154 ? -5.121 -17.422 0.224 1 95.69 154 ALA B C 1
ATOM 2659 O O . ALA B 1 154 ? -4.562 -17.766 -0.825 1 95.69 154 ALA B O 1
ATOM 2660 N N . GLN B 1 155 ? -5.207 -16.188 0.671 1 97 155 GLN B N 1
ATOM 2661 C CA . GLN B 1 155 ? -4.512 -15.094 0.012 1 97 155 GLN B CA 1
ATOM 2662 C C . GLN B 1 155 ? -3.809 -14.195 1.029 1 97 155 GLN B C 1
ATOM 2664 O O . GLN B 1 155 ? -4.316 -13.984 2.133 1 97 155 GLN B O 1
ATOM 2669 N N . PHE B 1 156 ? -2.607 -13.75 0.731 1 97.94 156 PHE B N 1
ATOM 2670 C CA . PHE B 1 156 ? -2.027 -12.633 1.468 1 97.94 156 PHE B CA 1
ATOM 2671 C C . PHE B 1 156 ? -2.447 -11.305 0.853 1 97.94 156 PHE B C 1
ATOM 2673 O O . PHE B 1 156 ? -2.406 -11.141 -0.369 1 97.94 156 PHE B O 1
ATOM 2680 N N . VAL B 1 157 ? -2.852 -10.359 1.737 1 98.5 157 VAL B N 1
ATOM 2681 C CA . VAL B 1 157 ? -3.516 -9.18 1.206 1 98.5 157 VAL B CA 1
ATOM 2682 C C . VAL B 1 157 ? -2.867 -7.918 1.778 1 98.5 157 VAL B C 1
ATOM 2684 O O . VAL B 1 157 ? -2.547 -7.867 2.969 1 98.5 157 VAL B O 1
ATOM 2687 N N . THR B 1 158 ? -2.623 -6.961 0.938 1 98.69 158 THR B N 1
ATOM 2688 C CA . THR B 1 158 ? -2.309 -5.582 1.301 1 98.69 158 THR B CA 1
ATOM 2689 C C . THR B 1 158 ? -3.432 -4.641 0.877 1 98.69 158 THR B C 1
ATOM 2691 O O . THR B 1 158 ? -3.738 -4.527 -0.312 1 98.69 158 THR B O 1
ATOM 2694 N N . ASN B 1 159 ? -4.07 -3.969 1.808 1 98.88 159 ASN B N 1
ATOM 2695 C CA . ASN B 1 159 ? -5.012 -2.883 1.555 1 98.88 159 ASN B CA 1
ATOM 2696 C C . ASN B 1 159 ? -4.434 -1.531 1.962 1 98.88 159 ASN B C 1
ATOM 2698 O O . ASN B 1 159 ? -3.984 -1.36 3.096 1 98.88 159 ASN B O 1
ATOM 2702 N N . VAL B 1 160 ? -4.434 -0.623 1.023 1 98.75 160 VAL B N 1
ATOM 2703 C CA . VAL B 1 160 ? -3.99 0.737 1.312 1 98.75 160 VAL B CA 1
ATOM 2704 C C . VAL B 1 160 ? -5.191 1.676 1.351 1 98.75 160 VAL B C 1
ATOM 2706 O O . VAL B 1 160 ? -6.082 1.592 0.498 1 98.75 160 VAL B O 1
ATOM 2709 N N . PHE B 1 161 ? -5.211 2.562 2.326 1 98.62 161 PHE B N 1
ATOM 2710 C CA . PHE B 1 161 ? -6.328 3.475 2.543 1 98.62 161 PHE B CA 1
ATOM 2711 C C . PHE B 1 161 ? -5.855 4.922 2.521 1 98.62 161 PHE B C 1
ATOM 2713 O O . PHE B 1 161 ? -4.754 5.227 2.986 1 98.62 161 PHE B O 1
ATOM 2720 N N . GLU B 1 162 ? -6.699 5.719 1.993 1 97.31 162 GLU B N 1
ATOM 2721 C CA . GLU B 1 162 ? -6.496 7.164 2.021 1 97.31 162 GLU B CA 1
ATOM 2722 C C . GLU B 1 162 ? -7.695 7.879 2.637 1 97.31 162 GLU B C 1
ATOM 2724 O O . GLU B 1 162 ? -8.844 7.523 2.359 1 97.31 162 GLU B O 1
ATOM 2729 N N . ARG B 1 163 ? -7.379 8.789 3.48 1 95.94 163 ARG B N 1
ATOM 2730 C CA . ARG B 1 163 ? -8.445 9.609 4.043 1 95.94 163 ARG B CA 1
ATOM 2731 C C . ARG B 1 163 ? -8.766 10.789 3.127 1 95.94 163 ARG B C 1
ATOM 2733 O O . ARG B 1 163 ? -7.898 11.617 2.836 1 95.94 163 ARG B O 1
ATOM 2740 N N . ILE B 1 164 ? -9.961 10.867 2.629 1 93.12 164 ILE B N 1
ATOM 2741 C CA . ILE B 1 164 ? -10.461 11.914 1.745 1 93.12 164 ILE B CA 1
ATOM 2742 C C . ILE B 1 164 ? -11.695 12.562 2.365 1 93.12 164 ILE B C 1
ATOM 2744 O O . ILE B 1 164 ? -12.711 11.891 2.594 1 93.12 164 ILE B O 1
ATOM 2748 N N . ASN B 1 165 ? -11.547 13.836 2.643 1 89.69 165 ASN B N 1
ATOM 2749 C CA . ASN B 1 165 ? -12.625 14.594 3.273 1 89.69 165 ASN B CA 1
ATOM 2750 C C . ASN B 1 165 ? -13.117 13.906 4.547 1 89.69 165 ASN B C 1
ATOM 2752 O O . ASN B 1 165 ? -14.32 13.703 4.723 1 89.69 165 ASN B O 1
ATOM 2756 N N . GLY B 1 166 ? -12.188 13.398 5.258 1 91.06 166 GLY B N 1
ATOM 2757 C CA . GLY B 1 166 ? -12.477 12.898 6.594 1 91.06 166 GLY B CA 1
ATOM 2758 C C . GLY B 1 166 ? -12.875 11.438 6.605 1 91.06 166 GLY B C 1
ATOM 2759 O O . GLY B 1 166 ? -13.055 10.844 7.676 1 91.06 166 GLY B O 1
ATOM 2760 N N . GLU B 1 167 ? -12.969 10.828 5.438 1 95.62 167 GLU B N 1
ATOM 2761 C CA . GLU B 1 167 ? -13.375 9.422 5.348 1 95.62 167 GLU B CA 1
ATOM 2762 C C . GLU B 1 167 ? -12.273 8.578 4.711 1 95.62 167 GLU B C 1
ATOM 2764 O O . GLU B 1 167 ? -11.555 9.039 3.824 1 95.62 167 GLU B O 1
ATOM 2769 N N . TRP B 1 168 ? -12.188 7.328 5.238 1 97.81 168 TRP B N 1
ATOM 2770 C CA . TRP B 1 168 ? -11.164 6.418 4.723 1 97.81 168 TRP B CA 1
ATOM 2771 C C . TRP B 1 168 ? -11.695 5.629 3.531 1 97.81 168 TRP B C 1
ATOM 2773 O O . TRP B 1 168 ? -12.766 5.023 3.604 1 97.81 168 TRP B O 1
ATOM 2783 N N . TYR B 1 169 ? -10.953 5.66 2.432 1 98.56 169 TYR B N 1
ATOM 2784 C CA . TYR B 1 169 ? -11.266 4.918 1.215 1 98.56 169 TYR B CA 1
ATOM 2785 C C . TYR B 1 169 ? -10.117 3.982 0.841 1 98.56 169 TYR B C 1
ATOM 2787 O O . TYR B 1 169 ? -8.945 4.324 1.014 1 98.56 169 TYR B O 1
ATOM 2795 N N . ILE B 1 170 ? -10.43 2.838 0.321 1 98.69 170 ILE B N 1
ATOM 2796 C CA . ILE B 1 170 ? -9.406 1.935 -0.187 1 98.69 170 ILE B CA 1
ATOM 2797 C C . ILE B 1 170 ? -8.859 2.467 -1.509 1 98.69 170 ILE B C 1
ATOM 2799 O O . ILE B 1 170 ? -9.625 2.908 -2.371 1 98.69 170 ILE B O 1
ATOM 2803 N N . CYS B 1 171 ? -7.516 2.504 -1.609 1 98.31 171 CYS B N 1
ATOM 2804 C CA . CYS B 1 171 ? -6.93 2.969 -2.861 1 98.31 171 CYS B CA 1
ATOM 2805 C C . CYS B 1 171 ? -6.133 1.857 -3.537 1 98.31 171 CYS B C 1
ATOM 2807 O O . CYS B 1 171 ? -5.871 1.919 -4.738 1 98.31 171 CYS B O 1
ATOM 2809 N N . VAL B 1 172 ? -5.715 0.885 -2.811 1 98.75 172 VAL B N 1
ATOM 2810 C CA . VAL B 1 172 ? -5.055 -0.291 -3.369 1 98.75 172 VAL B CA 1
ATOM 2811 C C . VAL B 1 172 ? -5.547 -1.548 -2.654 1 98.75 172 VAL B C 1
ATOM 2813 O O . VAL B 1 172 ? -5.672 -1.562 -1.428 1 98.75 172 VAL B O 1
ATOM 2816 N N . HIS B 1 173 ? -5.891 -2.518 -3.336 1 98.88 173 HIS B N 1
ATOM 2817 C CA . HIS B 1 173 ? -6.102 -3.887 -2.877 1 98.88 173 HIS B CA 1
ATOM 2818 C C . HIS B 1 173 ? -5.223 -4.867 -3.645 1 98.88 173 HIS B C 1
ATOM 2820 O O . HIS B 1 173 ? -5.387 -5.039 -4.855 1 98.88 173 HIS B O 1
ATOM 2826 N N . HIS B 1 174 ? -4.273 -5.43 -2.998 1 98.81 174 HIS B N 1
ATOM 2827 C CA . HIS B 1 174 ? -3.373 -6.402 -3.609 1 98.81 174 HIS B CA 1
ATOM 2828 C C . HIS B 1 174 ? -3.461 -7.754 -2.904 1 98.81 174 HIS B C 1
ATOM 2830 O O . HIS B 1 174 ? -2.979 -7.902 -1.78 1 98.81 174 HIS B O 1
ATOM 2836 N N . ALA B 1 175 ? -4.062 -8.656 -3.584 1 98.06 175 ALA B N 1
ATOM 2837 C CA . ALA B 1 175 ? -4.172 -10.016 -3.066 1 98.06 175 ALA B CA 1
ATOM 2838 C C . ALA B 1 175 ? -3.332 -10.992 -3.891 1 98.06 175 ALA B C 1
ATOM 2840 O O . ALA B 1 175 ? -3.338 -10.938 -5.121 1 98.06 175 ALA B O 1
ATOM 2841 N N . SER B 1 176 ? -2.574 -11.781 -3.209 1 97.19 176 SER B N 1
ATOM 2842 C CA . SER B 1 176 ? -1.806 -12.828 -3.879 1 97.19 176 SER B CA 1
ATOM 2843 C C . SER B 1 176 ? -2.055 -14.195 -3.244 1 97.19 176 SER B C 1
ATOM 2845 O O . SER B 1 176 ? -2.275 -14.289 -2.035 1 97.19 176 SER B O 1
ATOM 2847 N N . GLN B 1 177 ? -2.014 -15.172 -4.109 1 94.25 177 GLN B N 1
ATOM 2848 C CA . GLN B 1 177 ? -2.25 -16.531 -3.619 1 94.25 177 GLN B CA 1
ATOM 2849 C C . GLN B 1 177 ? -1.217 -16.922 -2.568 1 94.25 177 GLN B C 1
ATOM 2851 O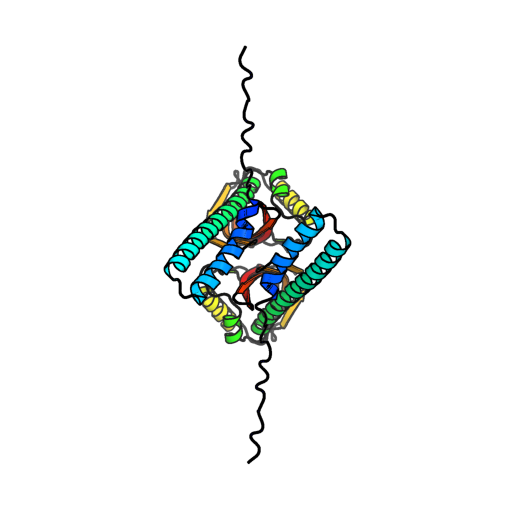 O . GLN B 1 177 ? -0.031 -16.609 -2.709 1 94.25 177 GLN B O 1
ATOM 2856 N N . ALA B 1 178 ? -1.748 -17.531 -1.521 1 91.31 178 ALA B N 1
ATOM 2857 C CA . ALA B 1 178 ? -0.886 -18.016 -0.447 1 91.31 178 ALA B CA 1
ATOM 2858 C C . ALA B 1 178 ? -1.076 -19.516 -0.225 1 91.31 178 ALA B C 1
ATOM 2860 O O . ALA B 1 178 ? -2.113 -20.078 -0.588 1 91.31 178 ALA B O 1
ATOM 2861 N N . ASP B 1 179 ? 0.012 -20.109 0.236 1 83.38 179 ASP B N 1
ATOM 2862 C CA . ASP B 1 179 ? -0.095 -21.531 0.566 1 83.38 179 ASP B CA 1
ATOM 2863 C C . ASP B 1 179 ? -0.803 -21.734 1.904 1 83.38 179 ASP B C 1
ATOM 2865 O O . ASP B 1 179 ? -0.655 -20.922 2.818 1 83.38 179 ASP B O 1
ATOM 2869 N N . LEU B 1 180 ? -1.695 -22.703 1.891 1 74.25 180 LEU B N 1
ATOM 2870 C CA . LEU B 1 180 ? -2.35 -23.078 3.139 1 74.25 180 LEU B CA 1
ATOM 2871 C C . LEU B 1 180 ? -1.391 -23.844 4.047 1 74.25 180 LEU B C 1
ATOM 2873 O O . LEU B 1 180 ? -0.52 -24.562 3.566 1 74.25 180 LEU B O 1
#

Nearest PDB structures (foldseek):
  3gwr-assembly1_A  TM=9.132E-01  e=8.586E-10  Thiobacillus denitrificans ATCC 25259
  3bb9-assembly1_A  TM=8.478E-01  e=2.575E-06  Shewanella frigidimarina NCIMB 400
  8uqf-assembly2_B  TM=7.581E-01  e=4.897E-06  synthetic construct
  3ksp-assembly1_A-2  TM=7.623E-01  e=6.792E-05  Exiguobacterium sibiricum 255-15
  3ec9-assembly1_A  TM=6.158E-01  e=1.792E-03  Burkholderia thailandensis E264

Sequence (360 aa):
MLCQAKGDDVEGNLSAESIISDEQT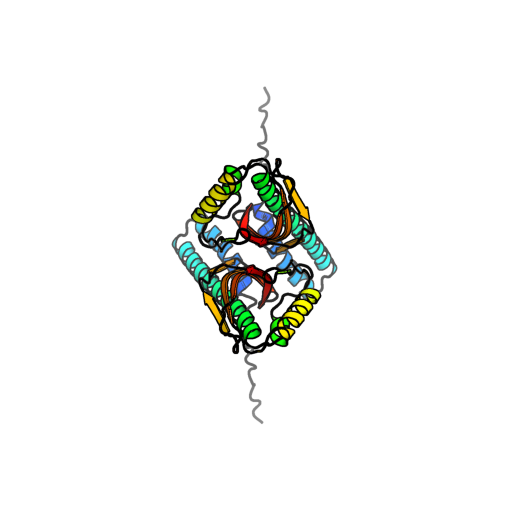LQRDLQIAIEEENYAEAAKIRDDLRVLHEDSKASVLAANSRFYDAFRRGDLATMQNLWAKGDDVCCVHPAANGISGYDFIMESWEIVWMNYEFPLEIELKNVRVHVKGDFGYVTCMEFVKTTKGNNWGAQFVTNVFERINGEWYICVHHASQADLMLCQAKGDDVEGNLSAESIISDEQTLQRDLQIAIEEENYAEAAKIRDDLRVLHEDSKASVLAANSRFYDAFRRGDLATMQNLWAKGDDVCCVHPAANGISGYDFIMESWEIVWMNYEFPLEIELKNVRVHVKGDFGYVTCMEFVKTTKGNNWGAQFVTNVFERINGEWYICVHHASQADL

Solvent-accessible surfac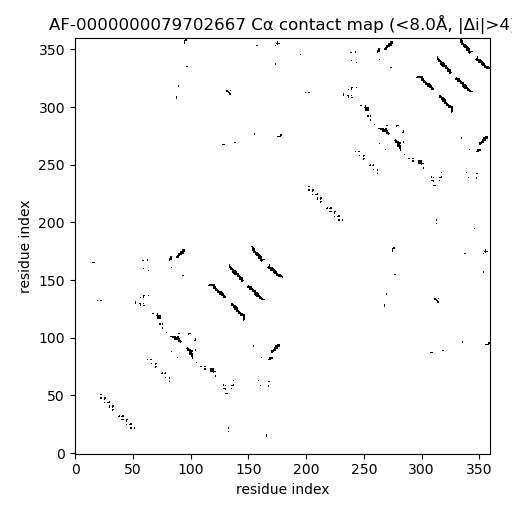e area (backbone atoms only — not comparable to full-atom values): 19494 Å² total; per-residue (Å²): 137,87,84,78,79,79,78,79,79,78,72,78,75,76,55,80,77,56,56,69,62,36,50,58,48,43,52,52,49,31,52,51,24,55,75,68,66,36,60,69,60,27,49,52,40,51,50,52,48,49,54,51,50,53,49,50,41,52,51,53,51,49,46,51,49,50,54,51,51,24,60,25,59,62,37,61,71,57,50,60,68,38,43,46,84,43,68,76,22,37,37,21,49,64,77,40,62,72,35,64,16,39,70,56,37,52,52,51,51,52,53,53,55,71,74,50,66,70,48,42,44,74,47,78,42,79,75,43,72,46,65,58,93,57,35,32,37,36,37,30,38,39,34,39,26,42,72,89,51,90,59,73,44,42,28,33,36,41,39,31,34,37,50,56,95,89,38,71,19,40,36,31,39,41,34,25,53,31,84,126,138,83,80,75,79,78,78,79,78,77,72,79,76,76,57,81,77,56,58,70,63,36,51,59,48,44,52,52,48,33,51,50,24,54,76,66,66,36,62,69,62,28,49,52,43,51,50,52,49,48,54,51,51,53,49,50,40,52,52,50,51,48,46,52,50,50,53,51,51,23,58,26,58,62,35,61,71,57,48,60,70,39,42,44,84,43,66,76,22,37,36,21,50,63,78,40,61,71,33,63,16,39,70,55,38,52,52,50,50,51,53,54,55,71,73,51,65,72,50,41,45,73,50,78,42,80,74,44,73,47,64,59,91,57,36,33,38,37,37,28,38,39,35,40,26,42,71,89,50,90,60,73,44,40,26,33,35,43,38,31,34,36,50,55,95,90,38,71,18,40,36,32,38,41,33,25,53,32,85,127

Organism: Gossypium tomentosum (NCBI:txid34277)

InterPro domains:
  IPR001943 UVR domain [PF02151] (25-54)
  IPR032710 NTF2-like domain superfamily [SSF54427] (55-177)
  IPR037401 SnoaL-like domain [PF13474] (60-178)

Foldseek 3Di:
DDPPPPPPPPPPCPDPVCLLVVLVVLVVVLVVCVVVVVVVVNVVSVVVNVVSQVVQQVQVVVLVVQCVVCQQAVPLVSNLVQADADFAFWEADAPGDIDTGSVRVSVVVVVVSVVADHRKDKDWAPWDKDDDRFKIKIWTWIWIDHPVDDDIWIWTWIWMWGQDPNHIHTRYIHIYGDDD/DDPPPPPPCPPPCVDPVDLLVPLVVLVVVLVVCVVVVVVVVNVVSVVVNVVSQVVQQVQVVVLVVQCVVCQQAVPLVSNLVQADADFAFWEADAPGDIDTGSVRVSVVVVVVSVVADHRKDKDWAPWDKDDDRFKIKIWTWIWIDHPPDDDIWIWTWIWMWGQDPNHIHTRYIHIYGDDD

Secondary structure (DSSP, 8-state):
---------------THHHHHHHHHHHHHHHHHHHTT-HHHHHHHHHHHHHHHHHHHHHHHHHHHHHHHHHHHT-HHHHHHHBPPSSS-EEE-TTS-EEESHHHHHHHHHHHHHH-PSSEEEEEEEEEEEEETTEEEEEEEEEEEESS----EEEEEEEEEEEETTEEEEEEEEEEE---/---------------SSTTHHHHHHHHHHHHHHHHTT-HHHHHHHHHHHHHHHHHHHHHHHHHHHHHHHHHHHT-HHHHHHHBPPSSS-EEE-TTS-EEESHHHHHHHHHHHHHH-PSSEEEEEEEEEEEEETTEEEEEEEEEEEESS----EEEEEEEEEEEETTEEEEEEEEEEE---

pLDDT: mean 87.02, std 19.92, range [25.89, 98.88]